Protein 3TV0 (pdb70)

Secondary structure (DSSP, 8-state):
-EEE-TT-EE-TTSEEESSEEE-TT-EE-TT-EEEESSS-EEE-TT-EE-TT-EEEE---S----EEE-SS-EE-TT-EE--SEE-SS-EE-TT-EE-TTEEE-SS-EE-TT-EE---EEEPTTEEEESTT--EEEE------/-EE-TT-EE-TT-EEEEEEEE-TT-EE-TT-EEEEEEEEEEE-TT-EE-TT-EEEE---S---PPEEE-SS-EE-TT-EE--SEE-SS-EE-TT-EE-TTEEE-SS-EE-TT-EE--SEEEPTTEEEESSSS-EEEESS--

Radius of gyration: 20.67 Å; Cα contacts (8 Å, |Δi|>4): 931; chains: 2; bounding box: 40×57×40 Å

Organism: Homo sapiens (NCBI:txid9606)

GO terms:
  GO:0005813 centrosome (C, IDA)
  GO:0005829 cytosol (C, TAS)

Nearest PDB structures (foldseek):
  3tv0-assembly1_A  TM=1.007E+00  e=3.168E-26  Homo sapiens
  3tv0-assembly1_B-2  TM=9.835E-01  e=1.112E-20  Homo sapiens
  7z8m-assembly1_U  TM=9.568E-01  e=4.632E-17  Sus scrofa
  6znm-assembly1_U  TM=9.401E-01  e=2.701E-16  Sus scrofa
  6ive-assembly1_B  TM=6.731E-01  e=2.689E-05  Thermus thermophilus HB8

CATH classification: 2.160.10.10

InterPro domains:
  IPR011004 Trimeric LpxA-like superfamily [SSF51161] (7-181)
  IPR027777 Dynactin subunit 6 [PTHR13072] (2-189)

B-factor: mean 39.24, std 10.29, range [20.95, 86.43]

Solvent-accessible surface area: 13272 Å² total; per-residue (Å²): 113,58,93,64,24,130,62,20,81,46,37,136,110,16,58,31,110,35,59,0,52,1,9,61,175,0,45,0,51,36,118,0,79,0,7,14,44,24,10,42,2,48,2,17,77,23,2,50,0,33,50,97,0,12,0,1,1,10,49,32,42,65,117,181,62,0,76,4,15,50,81,2,42,0,47,58,13,1,8,0,7,0,30,119,4,20,50,40,1,42,2,53,45,116,0,1,0,0,56,58,0,56,2,34,18,9,0,55,0,4,48,64,0,64,1,68,46,164,49,89,0,76,96,23,5,25,0,85,32,67,112,13,150,156,110,79,92,33,150,159,92,68,164,86,108,79,26,127,56,20,78,46,35,154,114,22,69,30,160,41,68,0,44,0,8,41,169,0,40,0,62,45,88,0,98,0,10,16,21,18,10,33,0,58,2,20,76,23,1,53,0,33,69,88,0,12,0,2,1,7,46,43,39,76,114,142,124,51,0,69,5,17,52,82,1,34,0,48,66,14,1,8,1,14,2,12,96,6,22,65,92,0,36,1,55,41,117,0,3,0,0,45,72,0,45,0,31,32,15,0,63,0,12,58,89,6,78,6,77,60,169,52,88,0,67,63,24,5,30,0,94,28,98,105,20,140,139,96,74,75,98,116,205,114

Foldseek 3Di:
DEAEDPQEAADPQEAAEDAEYHEHLEYEEHQEYHEEDAEYEYAYHNEYAYHLEYEYCDDDPDDYYAYHEHDEYGEHNEYENDSEAYHQEYEYANEYHAPQEHHYYLEYEEHLDDHHDHDYDDYQWYFDDNPSPDIDGNPDDHD/DAEDPQEAEDPQDAEDDAEYHEHLEYEEHQEYAEEDQHYEYEYHNEYGDHQEYEYQDDDPDDNQYAYYEYHEYREAQEYENDSEEYEAEYEDHNEYYAPQEHEYHQEYEDHNAYHHDHDYDAYQKYQDDPNSPDIDHPDHD

Sequence (284 aa):
SVKIAPGAVVCVESEIRGDVTIGPRTVIHPKARIIAEAGPIVIGEGNLIEEQALIINAYPDNIKPMIIIGTNNVFEVGCYSQAMKMGDNNVIESKAYVGRNVILTSGCIIGACCNLNTFEVIPENTVIYGADDCLRRVQTERPQPVKIAPGAVVCVESEIRGDVTIGPRTVIHPKARIIAEAGPIIVIGEGNLIEEQALIINAYPDNIPKPMIIGTNNVFEVGCYSQAMKMGDNNVIESKAYVGRNVILTSGCIIGACCNLNTFEVIPENTVIYGADCLRRVQTERP

Structure (mmCIF, N/CA/C/O backbone):
data_3TV0
#
_entry.id   3TV0
#
_cell.length_a   84.960
_cell.length_b   57.140
_cell.length_c   80.190
_cell.angle_alpha   90.00
_cell.angle_beta   108.50
_cell.angle_gamma   90.00
#
_symmetry.space_group_name_H-M   'C 1 2 1'
#
loop_
_entity.id
_entity.type
_entity.pdbx_description
1 polymer 'Dynactin subunit 6'
2 water water
#
loop_
_atom_site.group_PDB
_atom_site.id
_atom_site.type_symbol
_atom_site.label_atom_id
_atom_site.label_alt_id
_atom_site.label_comp_id
_atom_site.label_asym_id
_atom_site.label_entity_id
_atom_site.label_seq_id
_atom_site.pdbx_PDB_ins_code
_atom_site.Cartn_x
_atom_site.Cartn_y
_atom_site.Cartn_z
_atom_site.occupancy
_atom_site.B_iso_or_equiv
_atom_site.auth_seq_id
_atom_site.auth_comp_id
_atom_site.auth_asym_id
_atom_site.auth_atom_id
_atom_site.pdbx_PDB_model_num
ATOM 1 N N . SER A 1 12 ? 8.280 56.764 35.230 1.00 48.23 8 SER A N 1
ATOM 2 C CA . SER A 1 12 ? 7.045 57.066 35.952 1.00 53.72 8 SER A CA 1
ATOM 3 C C . SER A 1 12 ? 5.980 57.755 35.095 1.00 48.95 8 SER A C 1
ATOM 4 O O . SER A 1 12 ? 6.282 58.458 34.119 1.00 44.16 8 SER A O 1
ATOM 7 N N . VAL A 1 13 ? 4.727 57.552 35.485 1.00 39.75 9 VAL A N 1
ATOM 8 C CA . VAL A 1 13 ? 3.589 58.086 34.744 1.00 48.39 9 VAL A CA 1
ATOM 9 C C . VAL A 1 13 ? 3.119 59.435 35.278 1.00 39.45 9 VAL A C 1
ATOM 10 O O . VAL A 1 13 ? 2.755 59.566 36.445 1.00 41.39 9 VAL A O 1
ATOM 14 N N . LYS A 1 14 ? 3.102 60.434 34.408 1.00 33.98 10 LYS A N 1
ATOM 15 C CA . LYS A 1 14 ? 2.686 61.770 34.811 1.00 41.11 10 LYS A CA 1
ATOM 16 C C . LYS A 1 14 ? 1.394 62.212 34.111 1.00 40.86 10 LYS A C 1
ATOM 17 O O . LYS A 1 14 ? 1.365 62.415 32.896 1.00 38.76 10 LYS A O 1
ATOM 23 N N . ILE A 1 15 ? 0.330 62.370 34.893 1.00 40.32 11 ILE A N 1
ATOM 24 C CA . ILE A 1 15 ? -0.947 62.816 34.360 1.00 40.04 11 ILE A CA 1
ATOM 25 C C . ILE A 1 15 ? -1.294 64.217 34.821 1.00 41.19 11 ILE A C 1
ATOM 26 O O . ILE A 1 15 ? -1.204 64.523 36.007 1.00 46.98 11 ILE A O 1
ATOM 31 N N . ALA A 1 16 ? -1.722 65.057 33.883 1.00 32.97 12 ALA A N 1
ATOM 32 C CA . ALA A 1 16 ? -2.127 66.420 34.193 1.00 37.67 12 ALA A CA 1
ATOM 33 C C . ALA A 1 16 ? -3.375 66.454 35.100 1.00 36.24 12 ALA A C 1
ATOM 34 O O . ALA A 1 16 ? -4.245 65.607 34.994 1.00 39.27 12 ALA A O 1
ATOM 36 N N . PRO A 1 17 ? -3.458 67.429 36.006 1.00 42.62 13 PRO A N 1
ATOM 37 C CA . PRO A 1 17 ? -4.728 67.560 36.729 1.00 37.00 13 PRO A CA 1
ATOM 38 C C . PRO A 1 17 ? -5.881 67.709 35.743 1.00 41.18 13 PRO A C 1
ATOM 39 O O . PRO A 1 17 ? -5.774 68.439 34.748 1.00 38.14 13 PRO A O 1
ATOM 43 N N . GLY A 1 18 ? -6.971 67.001 36.000 1.00 32.95 14 GLY A N 1
ATOM 44 C CA . GLY A 1 18 ? -8.127 67.096 35.137 1.00 38.89 14 GLY A CA 1
ATOM 45 C C . GLY A 1 18 ? -8.118 66.133 33.963 1.00 42.24 14 GLY A C 1
ATOM 46 O O . GLY A 1 18 ? -9.065 66.106 33.180 1.00 36.03 14 GLY A O 1
ATOM 47 N N . ALA A 1 19 ? -7.059 65.346 33.814 1.00 32.71 15 ALA A N 1
ATOM 48 C CA . ALA A 1 19 ? -7.109 64.273 32.833 1.00 29.43 15 ALA A CA 1
ATOM 49 C C . ALA A 1 19 ? -7.818 63.116 33.505 1.00 37.92 15 ALA A C 1
ATOM 50 O O . ALA A 1 19 ? -7.781 62.982 34.733 1.00 39.81 15 ALA A O 1
ATOM 52 N N . VAL A 1 20 ? -8.479 62.292 32.703 1.00 30.46 16 VAL A N 1
ATOM 53 C CA . VAL A 1 20 ? -9.266 61.193 33.218 1.00 34.12 16 VAL A CA 1
ATOM 54 C C . VAL A 1 20 ? -8.677 59.879 32.750 1.00 37.19 16 VAL A C 1
ATOM 55 O O . VAL A 1 20 ? -8.856 59.480 31.603 1.00 35.13 16 VAL A O 1
ATOM 59 N N . VAL A 1 21 ? -7.964 59.212 33.649 1.00 34.10 17 VAL A N 1
ATOM 60 C CA . VAL A 1 21 ? -7.334 57.948 33.325 1.00 37.47 17 VAL A CA 1
ATOM 61 C C . VAL A 1 21 ? -7.927 56.870 34.211 1.00 42.31 17 VAL A C 1
ATOM 62 O O . VAL A 1 21 ? -7.717 56.868 35.423 1.00 46.50 17 VAL A O 1
ATOM 66 N N . CYS A 1 22 ? -8.695 55.968 33.609 1.00 39.34 18 CYS A N 1
ATOM 67 C CA . CYS A 1 22 ? -9.330 54.892 34.360 1.00 41.63 18 CYS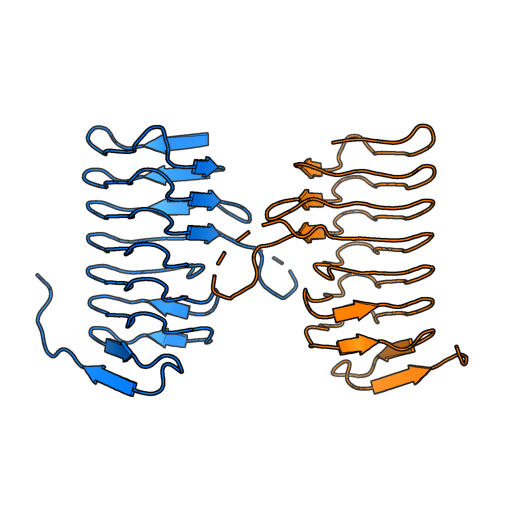 A CA 1
ATOM 68 C C . CYS A 1 22 ? -8.296 53.935 34.959 1.00 48.40 18 CYS A C 1
ATOM 69 O O . CYS A 1 22 ? -7.284 53.612 34.322 1.00 40.47 18 CYS A O 1
ATOM 72 N N . VAL A 1 23 ? -8.563 53.479 36.183 1.00 42.12 19 VAL A N 1
ATOM 73 C CA . VAL A 1 23 ? -7.678 52.545 36.874 1.00 44.44 19 VAL A CA 1
ATOM 74 C C . VAL A 1 23 ? -7.396 51.275 36.087 1.00 39.06 19 VAL A C 1
ATOM 75 O O . VAL A 1 23 ? -6.362 50.646 36.286 1.00 44.45 19 VAL A O 1
ATOM 79 N N . GLU A 1 24 ? -8.321 50.876 35.222 1.00 39.47 20 GLU A N 1
ATOM 80 C CA . GLU A 1 24 ? -8.177 49.604 34.517 1.00 41.44 20 GLU A CA 1
ATOM 81 C C . GLU A 1 24 ? -7.439 49.762 33.185 1.00 44.31 20 GLU A C 1
ATOM 82 O O . GLU A 1 24 ? -7.407 48.842 32.369 1.00 40.36 20 GLU A O 1
ATOM 88 N N . SER A 1 25 ? -6.849 50.932 32.962 1.00 40.96 21 SER A N 1
ATOM 89 C CA . SER A 1 25 ? -5.953 51.088 31.823 1.00 47.66 21 SER A CA 1
ATOM 90 C C . SER A 1 25 ? -4.517 50.748 32.223 1.00 49.09 21 SER A C 1
ATOM 91 O O . SER A 1 25 ? -4.103 50.949 33.371 1.00 47.46 21 SER A O 1
ATOM 94 N N . GLU A 1 26 ? -3.768 50.214 31.270 1.00 41.28 22 GLU A N 1
ATOM 95 C CA . GLU A 1 26 ? -2.398 49.825 31.516 1.00 43.63 22 GLU A CA 1
ATOM 96 C C . GLU A 1 26 ? -1.486 50.910 30.978 1.00 47.70 22 GLU A C 1
ATOM 97 O O . GLU A 1 26 ? -1.508 51.230 29.786 1.00 41.98 22 GLU A O 1
ATOM 103 N N . ILE A 1 27 ? -0.700 51.497 31.871 1.00 44.94 23 ILE A N 1
ATOM 104 C CA . ILE A 1 27 ? 0.196 52.570 31.496 1.00 37.75 23 ILE A CA 1
ATOM 105 C C . ILE A 1 27 ? 1.564 52.323 32.119 1.00 44.54 23 ILE A C 1
ATOM 106 O O . ILE A 1 27 ? 1.715 52.347 33.341 1.00 36.00 23 ILE A O 1
ATOM 111 N N . ARG A 1 28 ? 2.556 52.083 31.264 1.00 38.84 24 ARG A N 1
ATOM 112 C CA . ARG A 1 28 ? 3.880 51.654 31.703 1.00 41.38 24 ARG A CA 1
ATOM 113 C C . ARG A 1 28 ? 4.978 52.472 31.053 1.00 44.93 24 ARG A C 1
ATOM 114 O O . ARG A 1 28 ? 4.989 52.643 29.830 1.00 38.37 24 ARG A O 1
ATOM 122 N N . GLY A 1 29 ? 5.902 52.963 31.880 1.00 38.72 25 GLY A N 1
ATOM 123 C CA . GLY A 1 29 ? 7.089 53.657 31.408 1.00 33.22 25 GLY A CA 1
ATOM 124 C C . GLY A 1 29 ? 7.004 55.151 31.648 1.00 34.66 25 GLY A C 1
ATOM 125 O O . GLY A 1 29 ? 6.207 55.619 32.466 1.00 40.52 25 GLY A O 1
ATOM 126 N N . ASP A 1 30 ? 7.824 55.906 30.928 1.00 33.58 26 ASP A N 1
ATOM 127 C CA . ASP A 1 30 ? 7.831 57.358 31.053 1.00 35.16 26 ASP A CA 1
ATOM 128 C C . ASP A 1 30 ? 6.752 57.953 30.145 1.00 38.38 26 ASP A C 1
ATOM 129 O O . ASP A 1 30 ? 6.981 58.198 28.954 1.00 34.88 26 ASP A O 1
ATOM 134 N N . VAL A 1 31 ? 5.570 58.172 30.716 1.00 33.49 27 VAL A N 1
ATOM 135 C CA . VAL A 1 31 ? 4.434 58.668 29.953 1.00 32.05 27 VAL A CA 1
ATOM 136 C C . VAL A 1 31 ? 3.888 59.954 30.542 1.00 36.64 27 VAL A C 1
ATOM 137 O O . VAL A 1 31 ? 3.625 60.032 31.747 1.00 37.19 27 VAL A O 1
ATOM 141 N N . THR A 1 32 ? 3.729 60.968 29.693 1.00 30.58 28 THR A N 1
ATOM 142 C CA . THR A 1 32 ? 3.121 62.223 30.121 1.00 31.04 28 THR A CA 1
ATOM 143 C C . THR A 1 32 ? 1.774 62.426 29.441 1.00 37.06 28 THR A C 1
ATOM 144 O O . THR A 1 32 ? 1.686 62.358 28.220 1.00 30.27 28 THR A O 1
ATOM 148 N N . ILE A 1 33 ? 0.738 62.694 30.243 1.00 34.86 29 ILE A N 1
ATOM 149 C CA . ILE A 1 33 ? -0.632 62.841 29.753 1.00 29.67 29 ILE A CA 1
ATOM 150 C C . ILE A 1 33 ? -1.135 64.266 29.958 1.00 34.70 29 ILE A C 1
ATOM 151 O O . ILE A 1 33 ? -1.276 64.722 31.097 1.00 31.28 29 ILE A O 1
ATOM 156 N N . GLY A 1 34 ? -1.428 64.958 28.861 1.00 30.64 30 GLY A N 1
ATOM 157 C CA . GLY A 1 34 ? -1.884 66.344 28.911 1.00 28.46 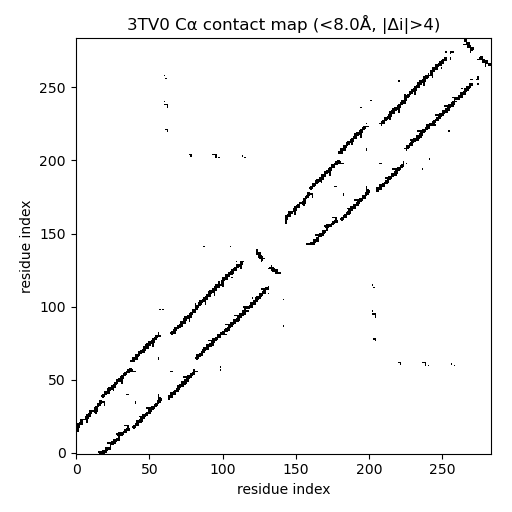30 GLY A CA 1
ATOM 158 C C . GLY A 1 34 ? -3.269 66.501 29.521 1.00 29.20 30 GLY A C 1
ATOM 159 O O . GLY A 1 34 ? -3.993 65.525 29.674 1.00 32.32 30 GLY A O 1
ATOM 160 N N . PRO A 1 35 ? -3.652 67.731 29.878 1.00 30.35 31 PRO A N 1
ATOM 161 C CA . PRO A 1 35 ? -4.991 67.882 30.456 1.00 32.17 31 PRO A CA 1
ATOM 162 C C . PRO A 1 35 ? -6.108 67.623 29.436 1.00 38.03 31 PRO A C 1
ATOM 163 O O . PRO A 1 35 ? -5.897 67.634 28.206 1.00 33.97 31 PRO A O 1
ATOM 167 N N . ARG A 1 36 ? -7.302 67.385 29.966 1.00 34.18 32 ARG A N 1
ATOM 168 C CA . ARG A 1 36 ? -8.482 67.161 29.144 1.00 36.88 32 ARG A CA 1
ATOM 169 C C . ARG A 1 36 ? -8.410 65.839 28.397 1.00 33.83 32 ARG A C 1
ATOM 170 O O . ARG A 1 36 ? -9.301 65.516 27.621 1.00 39.38 32 ARG A O 1
ATOM 178 N N . THR A 1 37 ? -7.349 65.076 28.611 1.00 28.89 33 THR A N 1
ATOM 179 C CA . THR A 1 37 ? -7.232 63.785 27.943 1.00 29.03 33 THR A CA 1
ATOM 180 C C . THR A 1 37 ? -7.994 62.725 28.728 1.00 30.65 33 THR A C 1
ATOM 181 O O . THR A 1 37 ? -8.055 62.781 29.962 1.00 31.85 33 THR A O 1
ATOM 185 N N . VAL A 1 38 ? -8.619 61.794 28.009 1.00 27.89 34 VAL A N 1
ATOM 186 C CA . VAL A 1 38 ? -9.378 60.713 28.634 1.00 29.63 34 VAL A CA 1
ATOM 187 C C . VAL A 1 38 ? -8.885 59.357 28.158 1.00 34.08 34 VAL A C 1
ATOM 188 O O . VAL A 1 38 ? -8.712 59.150 26.955 1.00 28.62 34 VAL A O 1
ATOM 192 N N . ILE A 1 39 ? -8.674 58.437 29.102 1.00 30.28 35 ILE A N 1
ATOM 193 C CA . ILE A 1 39 ? -8.194 57.096 28.793 1.00 28.96 35 ILE A CA 1
ATOM 194 C C . ILE A 1 39 ? -9.101 56.027 29.388 1.00 33.72 35 ILE A C 1
ATOM 195 O O . ILE A 1 39 ? -9.187 55.893 30.597 1.00 29.96 35 ILE A O 1
ATOM 200 N N . HIS A 1 40 ? -9.762 55.264 28.525 1.00 29.31 36 HIS A N 1
ATOM 201 C CA . HIS A 1 40 ? -10.744 54.268 28.934 1.00 29.68 36 HIS A CA 1
ATOM 202 C C . HIS A 1 40 ? -10.070 53.043 29.517 1.00 35.81 36 HIS A C 1
ATOM 203 O O . HIS A 1 40 ? -8.887 52.810 29.272 1.00 32.62 36 HIS A O 1
ATOM 210 N N . PRO A 1 41 ? -10.830 52.224 30.261 1.00 39.79 37 PRO A N 1
ATOM 211 C CA . PRO A 1 41 ? -10.264 50.973 30.772 1.00 37.17 37 PRO A CA 1
ATOM 212 C C . PRO A 1 41 ? -9.732 50.109 29.637 1.00 35.33 37 PRO A C 1
ATOM 213 O O . PRO A 1 41 ? -10.272 50.158 28.532 1.00 36.59 37 PRO A O 1
ATOM 217 N N . LYS A 1 42 ? -8.693 49.330 29.912 1.00 35.98 38 LYS A N 1
ATOM 218 C CA . LYS A 1 42 ? -8.177 48.339 28.967 1.00 34.21 38 LYS A CA 1
ATOM 219 C C . LYS A 1 42 ? -7.379 48.935 27.793 1.00 36.86 38 LYS A C 1
ATOM 220 O O . LYS A 1 42 ? -6.942 48.202 26.905 1.00 38.77 38 LYS A O 1
ATOM 226 N N . ALA A 1 43 ? -7.206 50.256 27.795 1.00 33.05 39 ALA A N 1
ATOM 227 C CA . ALA A 1 43 ? -6.248 50.906 26.916 1.00 35.39 39 ALA A CA 1
ATOM 228 C C . ALA A 1 43 ? -4.864 50.591 27.443 1.00 39.57 39 ALA A C 1
ATOM 229 O O . ALA A 1 43 ? -4.641 50.571 28.658 1.00 37.72 39 ALA A O 1
ATOM 231 N N . ARG A 1 44 ? -3.936 50.344 26.528 1.00 29.64 40 ARG A N 1
ATOM 232 C CA . ARG A 1 44 ? -2.557 50.082 26.889 1.00 30.76 40 ARG A CA 1
ATOM 233 C C . ARG A 1 44 ? -1.643 51.176 26.342 1.00 38.74 40 ARG A C 1
ATOM 234 O O . ARG A 1 44 ? -1.632 51.452 25.142 1.00 33.41 40 ARG A O 1
ATOM 242 N N . ILE A 1 45 ? -0.874 51.803 27.224 1.00 30.05 41 ILE A N 1
ATOM 243 C CA . ILE A 1 45 ? 0.068 52.821 26.798 1.00 30.57 41 ILE A CA 1
ATOM 244 C C . ILE A 1 45 ? 1.465 52.515 27.343 1.00 42.11 41 ILE A C 1
ATOM 245 O O . ILE A 1 45 ? 1.702 52.601 28.554 1.00 28.73 41 ILE A O 1
ATOM 250 N N . ILE A 1 46 ? 2.380 52.157 26.438 1.00 36.85 42 ILE A N 1
ATOM 251 C CA . ILE A 1 46 ? 3.658 51.560 26.835 1.00 35.92 42 ILE A CA 1
ATOM 252 C C . ILE A 1 46 ? 4.864 52.278 26.232 1.00 38.75 42 ILE A C 1
ATOM 253 O O . ILE A 1 46 ? 5.103 52.223 25.012 1.00 35.72 42 ILE A O 1
ATOM 258 N N . ALA A 1 47 ? 5.612 52.955 27.095 1.00 32.53 43 ALA A N 1
ATOM 259 C CA . ALA A 1 47 ? 6.793 53.702 26.684 1.00 37.14 43 ALA A CA 1
ATOM 260 C C . ALA A 1 47 ? 8.004 52.784 26.798 1.00 40.94 43 ALA A C 1
ATOM 261 O O . ALA A 1 47 ? 8.754 52.831 27.771 1.00 40.40 43 ALA A O 1
ATOM 263 N N . GLU A 1 48 ? 8.161 51.935 25.789 1.00 41.06 44 GLU A N 1
ATOM 264 C CA . GLU A 1 48 ? 9.158 50.879 25.773 1.00 39.67 44 GLU A CA 1
ATOM 265 C C . GLU A 1 48 ? 10.542 51.411 25.438 1.00 41.39 44 GLU A C 1
ATOM 266 O O . GLU A 1 48 ? 11.470 51.322 26.240 1.00 41.99 44 GLU A O 1
ATOM 272 N N . ALA A 1 49 ? 10.670 51.971 24.245 1.00 34.95 45 ALA A N 1
ATOM 273 C CA . ALA A 1 49 ? 11.968 52.375 23.725 1.00 38.37 45 ALA A CA 1
ATOM 274 C C . ALA A 1 49 ? 12.286 53.836 24.034 1.00 43.27 45 ALA A C 1
ATOM 275 O O . ALA A 1 49 ? 13.407 54.292 23.819 1.00 46.62 45 ALA A O 1
ATOM 277 N N . GLY A 1 50 ? 11.300 54.579 24.522 1.00 34.48 46 GLY A N 1
ATOM 278 C CA . GLY A 1 50 ? 11.485 56.003 24.746 1.00 34.80 46 GLY A CA 1
ATOM 279 C C . GLY A 1 50 ? 10.263 56.606 25.406 1.00 32.81 46 GLY A C 1
ATOM 280 O O . GLY A 1 50 ? 9.270 55.920 25.597 1.00 31.23 46 GLY A O 1
ATOM 281 N N . PRO A 1 51 ? 10.326 57.889 25.776 1.00 34.73 47 PRO A N 1
ATOM 282 C CA . PRO A 1 51 ? 9.153 58.421 26.480 1.00 33.61 47 PRO A CA 1
ATOM 283 C C . PRO A 1 51 ? 7.938 58.501 25.552 1.00 37.81 47 PRO A C 1
ATOM 284 O O . PRO A 1 51 ? 8.069 58.447 24.317 1.00 34.06 47 PRO A O 1
ATOM 288 N N . ILE A 1 52 ? 6.755 58.616 26.143 1.00 31.14 48 ILE A N 1
ATOM 289 C CA . ILE A 1 52 ? 5.589 59.007 25.373 1.00 31.87 48 ILE A CA 1
ATOM 290 C C . ILE A 1 52 ? 5.015 60.289 25.938 1.00 31.09 48 ILE A C 1
ATOM 291 O O . ILE A 1 52 ? 4.870 60.433 27.162 1.00 32.41 48 ILE A O 1
ATOM 296 N N . VAL A 1 53 ? 4.688 61.219 25.046 1.00 31.94 49 VAL A N 1
ATOM 297 C CA . VAL A 1 53 ? 4.037 62.461 25.440 1.00 31.31 49 VAL A CA 1
ATOM 298 C C . VAL A 1 53 ? 2.718 62.587 24.700 1.00 35.19 49 VAL A C 1
ATOM 299 O O . VAL A 1 53 ? 2.662 62.502 23.469 1.00 29.90 49 VAL A O 1
ATOM 303 N N . ILE A 1 54 ? 1.652 62.765 25.468 1.00 29.07 50 ILE A N 1
ATOM 304 C CA . ILE A 1 54 ? 0.321 62.926 24.928 1.00 27.22 50 ILE A CA 1
ATOM 305 C C . ILE A 1 54 ? -0.185 64.286 25.350 1.00 32.97 50 ILE A C 1
ATOM 306 O O . ILE A 1 54 ? -0.105 64.652 26.532 1.00 29.71 50 ILE A O 1
ATOM 311 N N . GLY A 1 55 ? -0.712 65.031 24.387 1.00 30.01 51 GLY A N 1
ATOM 312 C CA . GLY A 1 55 ? -1.098 66.410 24.619 1.00 29.82 51 GLY A CA 1
ATOM 313 C C . GLY A 1 55 ? -2.496 66.590 25.171 1.00 29.25 51 GLY A C 1
ATOM 314 O O . GLY A 1 55 ? -3.094 65.669 25.699 1.00 31.04 51 GLY A O 1
ATOM 315 N N . GLU A 1 56 ? -3.018 67.798 25.013 1.00 30.54 52 GLU A N 1
ATOM 316 C CA . GLU A 1 56 ? -4.305 68.185 25.546 1.00 28.89 52 GLU A CA 1
ATOM 317 C C . GLU A 1 56 ? -5.454 67.574 24.739 1.00 33.54 52 GLU A C 1
ATOM 318 O O . GLU A 1 56 ? -5.410 67.506 23.507 1.00 28.03 52 GLU A O 1
ATOM 324 N N . GLY A 1 57 ? -6.469 67.099 25.456 1.00 32.21 53 GLY A N 1
ATOM 325 C CA . GLY A 1 57 ? -7.746 66.756 24.860 1.00 28.73 53 GLY A CA 1
ATOM 326 C C . GLY A 1 57 ? -7.815 65.579 23.905 1.00 29.92 53 GLY A C 1
ATOM 327 O O . GLY A 1 57 ? -8.600 65.624 22.957 1.00 24.46 53 GLY A O 1
ATOM 328 N N . ASN A 1 58 ? -7.037 64.525 24.155 1.00 23.32 54 ASN A N 1
ATOM 329 C CA . ASN A 1 58 ? -7.124 63.306 23.348 1.00 26.16 54 ASN A CA 1
ATOM 330 C C . ASN A 1 58 ? -8.028 62.283 24.010 1.00 26.61 54 ASN A C 1
ATOM 331 O O . ASN A 1 58 ? -8.216 62.324 25.223 1.00 32.86 54 ASN A O 1
ATOM 336 N N . LEU A 1 59 ? -8.564 61.360 23.212 1.00 23.76 55 LEU A N 1
ATOM 337 C CA . LEU A 1 59 ? -9.326 60.234 23.727 1.00 27.24 55 LEU A CA 1
ATOM 338 C C . LEU A 1 59 ? -8.714 58.907 23.287 1.00 30.84 55 LEU A C 1
ATOM 339 O O . LEU A 1 59 ? -8.567 58.640 22.088 1.00 27.05 55 LEU A O 1
ATOM 344 N N . ILE A 1 60 ? -8.370 58.069 24.261 1.00 26.79 56 ILE A N 1
ATOM 345 C CA . ILE A 1 60 ? -7.870 56.721 23.988 1.00 25.06 56 ILE A CA 1
ATOM 346 C C . ILE A 1 60 ? -8.874 55.717 24.538 1.00 33.50 56 ILE A C 1
ATOM 347 O O . ILE A 1 60 ? -9.100 55.644 25.752 1.00 27.94 56 ILE A O 1
ATOM 352 N N . GLU A 1 61 ? -9.491 54.961 23.635 1.00 29.31 57 GLU A N 1
ATOM 353 C CA . GLU A 1 61 ? -10.595 54.090 23.992 1.00 27.14 57 GLU A CA 1
ATOM 354 C C . GLU A 1 61 ? -10.154 52.689 24.316 1.00 28.57 57 GLU A C 1
ATOM 355 O O . GLU A 1 61 ? -9.002 52.330 24.113 1.00 28.49 57 GLU A O 1
ATOM 361 N N . GLU A 1 62 ? -11.095 51.894 24.801 1.00 35.05 58 GLU A N 1
ATOM 362 C CA . GLU A 1 62 ? -10.841 50.526 25.224 1.00 29.44 58 GLU A CA 1
ATOM 363 C C . GLU A 1 62 ? -10.024 49.730 24.213 1.00 32.55 58 GLU A C 1
ATOM 364 O O . GLU A 1 62 ? -10.320 49.751 23.016 1.00 30.21 58 GLU A O 1
ATOM 370 N N . GLN A 1 63 ? -9.019 49.007 24.716 1.00 33.50 59 GLN A N 1
ATOM 371 C CA . GLN A 1 63 ? -8.213 48.088 23.915 1.00 30.32 59 GLN A CA 1
ATOM 372 C C . GLN A 1 63 ? -7.349 48.764 22.851 1.00 28.90 59 GLN A C 1
ATOM 373 O O . GLN A 1 63 ? -6.745 48.099 22.026 1.00 32.60 59 GLN A O 1
ATOM 379 N N . ALA A 1 64 ? -7.303 50.088 22.866 1.00 29.51 60 ALA A N 1
ATOM 380 C CA . ALA A 1 64 ? -6.356 50.812 22.039 1.00 30.07 60 ALA A CA 1
ATOM 381 C C . ALA A 1 64 ? -4.967 50.491 22.564 1.00 33.77 60 ALA A C 1
ATOM 382 O O . ALA A 1 64 ? -4.765 50.362 23.774 1.00 31.50 60 ALA A O 1
ATOM 384 N N . LEU A 1 65 ? -4.003 50.394 21.658 1.00 28.15 61 LEU A N 1
ATOM 385 C CA . LEU A 1 65 ? -2.624 50.124 22.042 1.00 29.66 61 LEU A CA 1
ATOM 386 C C . LEU A 1 65 ? -1.706 51.198 21.453 1.00 36.01 61 LEU A C 1
ATOM 387 O O . LEU A 1 65 ? -1.611 51.357 20.228 1.00 28.79 61 LEU A O 1
ATOM 392 N N . ILE A 1 66 ? -1.063 51.962 22.332 1.00 28.55 62 ILE A N 1
ATOM 393 C CA . ILE A 1 66 ? -0.080 52.944 21.911 1.00 28.18 62 ILE A CA 1
ATOM 394 C C . ILE A 1 66 ? 1.296 52.571 22.468 1.00 41.35 62 ILE A C 1
ATOM 395 O O . ILE A 1 66 ? 1.485 52.481 23.688 1.00 30.09 62 ILE A O 1
ATOM 400 N N . ILE A 1 67 ? 2.265 52.353 21.583 1.00 35.67 63 ILE A N 1
ATOM 401 C CA . ILE A 1 67 ? 3.583 51.956 22.066 1.00 36.36 63 ILE A CA 1
ATOM 402 C C . ILE A 1 67 ? 4.772 52.588 21.344 1.00 36.31 63 ILE A C 1
ATOM 403 O O . ILE A 1 67 ? 4.853 52.582 20.105 1.00 27.89 63 ILE A O 1
ATOM 408 N N . ASN A 1 68 ? 5.663 53.178 22.145 1.00 34.77 64 ASN A N 1
ATOM 409 C CA . ASN A 1 68 ? 6.951 53.677 21.665 1.00 34.24 64 ASN A CA 1
ATOM 410 C C . ASN A 1 68 ? 7.873 52.472 21.610 1.00 32.60 64 ASN A C 1
ATOM 411 O O . ASN A 1 68 ? 8.453 52.096 22.618 1.00 37.15 64 ASN A O 1
ATOM 416 N N . ALA A 1 69 ? 7.969 51.843 20.444 1.00 30.87 65 ALA A N 1
ATOM 417 C CA . ALA A 1 69 ? 8.697 50.586 20.326 1.00 39.25 65 ALA A CA 1
ATOM 418 C C . ALA A 1 69 ? 10.043 50.778 19.661 1.00 40.64 65 ALA A C 1
ATOM 419 O O . ALA A 1 69 ? 10.284 51.795 19.009 1.00 37.43 65 ALA A O 1
ATOM 421 N N . TYR A 1 70 ? 10.921 49.798 19.863 1.00 38.79 66 TYR A N 1
ATOM 422 C CA . TYR A 1 70 ? 12.149 49.693 19.101 1.00 44.17 66 TYR A CA 1
ATOM 423 C C . TYR A 1 70 ? 11.776 49.324 17.678 1.00 40.22 66 TYR A C 1
ATOM 424 O O . TYR A 1 70 ? 10.904 48.487 17.463 1.00 40.00 66 TYR A O 1
ATOM 433 N N . PRO A 1 71 ? 12.441 49.945 16.698 1.00 41.71 67 PRO A N 1
ATOM 434 C CA . PRO A 1 71 ? 12.194 49.668 15.278 1.00 43.22 67 PRO A CA 1
ATOM 435 C C . PRO A 1 71 ? 12.679 48.290 14.850 1.00 49.91 67 PRO A C 1
ATOM 436 O O . PRO A 1 71 ? 13.139 47.504 15.676 1.00 49.43 67 PRO A O 1
ATOM 440 N N . ASP A 1 72 ? 12.567 48.001 13.558 1.00 54.43 68 ASP A N 1
ATOM 441 C CA . ASP A 1 72 ? 13.097 46.756 13.005 1.00 56.82 68 ASP A CA 1
ATOM 442 C C . ASP A 1 72 ? 14.472 47.005 12.383 1.00 55.93 68 ASP A C 1
ATOM 443 O O . ASP A 1 72 ? 14.674 46.748 11.193 1.00 57.67 68 ASP A O 1
ATOM 448 N N . ASN A 1 73 ? 15.398 47.511 13.202 1.00 51.81 69 ASN A N 1
ATOM 449 C CA . ASN A 1 73 ? 16.728 47.963 12.768 1.00 54.94 69 ASN A CA 1
ATOM 450 C C . ASN A 1 73 ? 17.479 48.655 13.914 1.00 62.84 69 ASN A C 1
ATOM 451 O O . ASN A 1 73 ? 16.866 49.103 14.888 1.00 58.78 69 ASN A O 1
ATOM 456 N N . ILE A 1 74 ? 18.801 48.754 13.801 1.00 58.57 70 ILE A N 1
ATOM 457 C CA . ILE A 1 74 ? 19.620 49.142 14.957 1.00 61.26 70 ILE A CA 1
ATOM 458 C C . ILE A 1 74 ? 20.015 50.618 14.995 1.00 61.65 70 ILE A C 1
ATOM 459 O O . ILE A 1 74 ? 19.363 51.464 14.390 1.00 62.59 70 ILE A O 1
ATOM 464 N N . LYS A 1 84 ? 13.704 59.350 19.764 1.00 43.63 80 LYS A N 1
ATOM 465 C CA . LYS A 1 84 ? 13.542 58.809 21.111 1.00 37.00 80 LYS A CA 1
ATOM 466 C C . LYS A 1 84 ? 12.098 58.922 21.615 1.00 34.40 80 LYS A C 1
ATOM 467 O O . LYS A 1 84 ? 11.434 57.906 21.77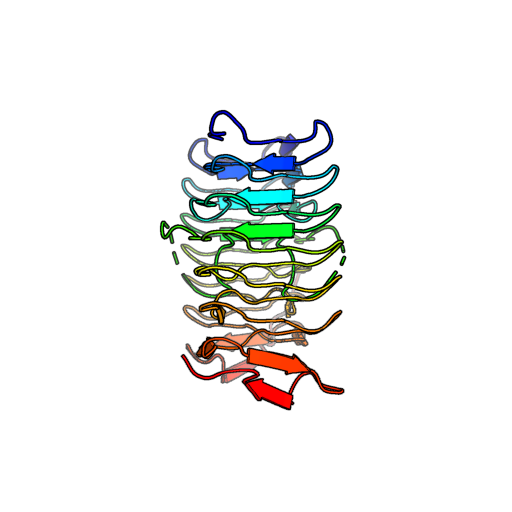1 1.00 37.79 80 LYS A O 1
ATOM 473 N N . PRO A 1 85 ? 11.602 60.147 21.864 1.00 31.69 81 PRO A N 1
ATOM 474 C CA . PRO A 1 85 ? 10.229 60.254 22.394 1.00 36.59 81 PRO A CA 1
ATOM 475 C C . PRO A 1 85 ? 9.150 60.097 21.320 1.00 39.09 81 PRO A C 1
ATOM 476 O O . PRO A 1 85 ? 9.374 60.412 20.140 1.00 34.32 81 PRO A O 1
ATOM 480 N N . MET A 1 86 ? 7.990 59.592 21.727 1.00 35.55 82 MET A N 1
ATOM 481 C CA . MET A 1 86 ? 6.816 59.614 20.861 1.00 30.21 82 MET A CA 1
ATOM 482 C C . MET A 1 86 ? 5.998 60.831 21.232 1.00 32.82 82 MET A C 1
ATOM 483 O O . MET A 1 86 ? 5.703 61.037 22.411 1.00 33.69 82 MET A O 1
ATOM 488 N N . ILE A 1 87 ? 5.661 61.651 20.237 1.00 32.06 83 ILE A N 1
ATOM 489 C CA . ILE A 1 87 ? 4.939 62.894 20.471 1.00 33.81 83 ILE A CA 1
ATOM 490 C C . ILE A 1 87 ? 3.550 62.872 19.838 1.00 36.18 83 ILE A C 1
ATOM 491 O O . ILE A 1 87 ? 3.413 62.738 18.621 1.00 28.78 83 ILE A O 1
ATOM 496 N N . ILE A 1 88 ? 2.527 63.033 20.672 1.00 31.31 84 ILE A N 1
ATOM 497 C CA A ILE A 1 88 ? 1.146 63.107 20.207 0.24 30.08 84 ILE A CA 1
ATOM 498 C CA B ILE A 1 88 ? 1.153 63.123 20.193 0.76 30.02 84 ILE A CA 1
ATOM 499 C C . ILE A 1 88 ? 0.563 64.476 20.537 1.00 30.77 84 ILE A C 1
ATOM 500 O O . ILE A 1 88 ? 0.669 64.935 21.673 1.00 34.41 84 ILE A O 1
ATOM 509 N N . GLY A 1 89 ? -0.049 65.117 19.549 1.00 27.89 85 GLY A N 1
ATOM 510 C CA . GLY A 1 89 ? -0.625 66.446 19.745 1.00 33.56 85 GLY A CA 1
ATOM 511 C C . GLY A 1 89 ? -1.938 66.514 20.515 1.00 33.81 85 GLY A C 1
ATOM 512 O O . GLY A 1 89 ? -2.129 65.803 21.502 1.00 32.40 85 GLY A O 1
ATOM 513 N N . THR A 1 90 ? -2.848 67.376 20.062 1.00 30.34 86 THR A N 1
ATOM 514 C CA . THR A 1 90 ? -4.105 67.616 20.774 1.00 30.68 86 THR A CA 1
ATOM 515 C C . THR A 1 90 ? -5.330 67.187 19.958 1.00 30.29 86 THR A C 1
ATOM 516 O O . THR A 1 90 ? -5.296 67.207 18.728 1.00 29.19 86 THR A O 1
ATOM 520 N N . ASN A 1 91 ? -6.401 66.784 20.647 1.00 28.38 87 ASN A N 1
ATOM 521 C CA . ASN A 1 91 ? -7.673 66.468 19.993 1.00 28.72 87 ASN A CA 1
ATOM 522 C C . ASN A 1 91 ? -7.612 65.315 18.980 1.00 32.01 87 ASN A C 1
ATOM 523 O O . ASN A 1 91 ? -8.197 65.402 17.887 1.00 29.80 87 ASN A O 1
ATOM 528 N N . ASN A 1 92 ? -6.903 64.249 19.343 1.00 23.80 88 ASN A N 1
ATOM 529 C CA . ASN A 1 92 ? -6.884 63.019 18.557 1.00 23.99 88 ASN A CA 1
ATOM 530 C C . ASN A 1 92 ? -7.742 61.963 19.218 1.00 28.21 88 ASN A C 1
ATOM 531 O O . ASN A 1 92 ? -7.785 61.856 20.452 1.00 28.67 88 ASN A O 1
ATOM 536 N N . VAL A 1 93 ? -8.427 61.176 18.399 1.00 22.78 89 VAL A N 1
ATOM 537 C CA . VAL A 1 93 ? -9.252 60.102 18.915 1.00 25.87 89 VAL A CA 1
ATOM 538 C C . VAL A 1 93 ? -8.666 58.774 18.475 1.00 27.90 89 VAL A C 1
ATOM 539 O O . VAL A 1 93 ? -8.482 58.523 17.275 1.00 27.32 89 VAL A O 1
ATOM 543 N N . PHE A 1 94 ? -8.359 57.937 19.457 1.00 20.95 90 PHE A N 1
ATOM 544 C CA . PHE A 1 94 ? -7.881 56.581 19.230 1.00 24.97 90 PHE A CA 1
ATOM 545 C C . PHE A 1 94 ? -9.026 55.611 19.512 1.00 30.35 90 PHE A C 1
ATOM 546 O O . PHE A 1 94 ? -9.345 55.324 20.664 1.00 24.06 90 PHE A O 1
ATOM 554 N N . GLU A 1 95 ? -9.657 55.114 18.458 1.00 25.46 91 GLU A N 1
ATOM 555 C CA . GLU A 1 95 ? -10.819 54.269 18.636 1.00 27.85 91 GLU A CA 1
ATOM 556 C C . GLU A 1 95 ? -10.464 52.881 19.118 1.00 29.36 91 GLU A C 1
ATOM 557 O O . GLU A 1 95 ? -9.301 52.477 19.096 1.00 30.14 91 GLU A O 1
ATOM 563 N N . VAL A 1 96 ? -11.492 52.166 19.557 1.00 25.48 92 VAL A N 1
ATOM 564 C CA . VAL A 1 96 ? -11.344 50.888 20.221 1.00 28.99 92 VAL A CA 1
ATOM 565 C C . VAL A 1 96 ? -10.468 49.929 19.429 1.00 28.77 92 VAL A C 1
ATOM 566 O O . VAL A 1 96 ? -10.623 49.796 18.209 1.00 28.16 92 VAL A O 1
ATOM 570 N N . GLY A 1 97 ? -9.539 49.272 20.128 1.00 26.26 93 GLY A N 1
ATOM 571 C CA . GLY A 1 97 ? -8.721 48.222 19.535 1.00 23.91 93 GLY A CA 1
ATOM 572 C C . GLY A 1 97 ? -7.744 48.640 18.433 1.00 31.91 93 GLY A C 1
ATOM 573 O O . GLY A 1 97 ? -7.146 47.790 17.792 1.00 27.70 93 GLY A O 1
ATOM 574 N N . CYS A 1 98 ? -7.589 49.939 18.191 1.00 26.99 94 CYS A N 1
ATOM 575 C CA . CYS A 1 98 ? -6.595 50.396 17.231 1.00 33.26 94 CYS A CA 1
ATOM 576 C C . CYS A 1 98 ? -5.184 50.331 17.843 1.00 35.38 94 CYS A C 1
ATOM 577 O O . CYS A 1 98 ? -5.018 50.189 19.057 1.00 27.07 94 CYS A O 1
ATOM 580 N N . TYR A 1 99 ? -4.162 50.456 17.005 1.00 29.32 95 TYR A N 1
ATOM 581 C CA . TYR A 1 99 ? -2.800 50.171 17.446 1.00 29.06 95 TYR A CA 1
ATOM 582 C C . TYR A 1 99 ? -1.848 51.145 16.774 1.00 32.83 95 TYR A C 1
ATOM 583 O O . TYR A 1 99 ? -1.753 51.170 15.548 1.00 28.17 95 TYR A O 1
ATOM 592 N N . SER A 1 100 ? -1.157 51.968 17.562 1.00 28.44 96 SER A N 1
ATOM 593 C CA . SER A 1 100 ? -0.268 52.964 16.964 1.00 28.00 96 SER A CA 1
ATOM 594 C C . SER A 1 100 ? 1.177 52.936 17.465 1.00 34.62 96 SER A C 1
ATOM 595 O O . SER A 1 100 ? 1.437 52.943 18.674 1.00 27.39 96 SER A O 1
ATOM 598 N N . GLN A 1 101 ? 2.116 52.909 16.521 1.00 29.90 97 GLN A N 1
ATOM 599 C CA . GLN A 1 101 ? 3.531 53.083 16.847 1.00 31.69 97 GLN A CA 1
ATOM 600 C C . GLN A 1 101 ? 4.100 54.381 16.288 1.00 32.75 97 GLN A C 1
ATOM 601 O O . GLN A 1 101 ? 5.280 54.668 16.473 1.00 39.39 97 GLN A O 1
ATOM 607 N N . ALA A 1 102 ? 3.268 55.172 15.614 1.00 32.70 98 ALA A N 1
ATOM 608 C CA . ALA A 1 102 ? 3.728 56.437 15.034 1.00 30.90 98 ALA A CA 1
ATOM 609 C C . ALA A 1 102 ? 4.414 57.311 16.076 1.00 38.97 98 ALA A C 1
ATOM 610 O O . ALA A 1 102 ? 3.881 57.538 17.178 1.00 37.96 98 ALA A O 1
ATOM 612 N N . MET A 1 103 ? 5.598 57.807 15.734 1.00 38.55 99 MET A N 1
ATOM 613 C CA . MET A 1 103 ? 6.426 58.515 16.705 1.00 31.30 99 MET A CA 1
ATOM 614 C C . MET A 1 103 ? 6.079 59.989 16.766 1.00 34.63 99 MET A C 1
ATOM 615 O O . MET A 1 103 ? 6.492 60.701 17.683 1.00 33.52 99 MET A O 1
ATOM 620 N N . LYS A 1 104 ? 5.300 60.439 15.792 1.00 36.06 100 LYS A N 1
ATOM 621 C CA . LYS A 1 104 ? 4.819 61.811 15.791 1.00 32.75 100 LYS A CA 1
ATOM 622 C C . LYS A 1 104 ? 3.426 61.881 15.173 1.00 35.69 100 LYS A C 1
ATOM 623 O O . LYS A 1 104 ? 3.133 61.244 14.148 1.00 31.44 100 LYS A O 1
ATOM 629 N N . MET A 1 105 ? 2.564 62.652 15.820 1.00 35.86 101 MET A N 1
ATOM 630 C CA . MET A 1 105 ? 1.191 62.816 15.382 1.00 33.55 101 MET A CA 1
ATOM 631 C C . MET A 1 105 ? 0.794 64.221 15.766 1.00 32.99 101 MET A C 1
ATOM 632 O O . MET A 1 105 ? 1.116 64.667 16.869 1.00 33.60 101 MET A O 1
ATOM 637 N N . GLY A 1 106 ? 0.121 64.922 14.858 1.00 29.91 102 GLY A N 1
ATOM 638 C CA . GLY A 1 106 ? -0.271 66.301 15.100 1.00 35.52 102 GLY A CA 1
ATOM 639 C C . GLY A 1 106 ? -1.570 66.441 15.888 1.00 34.16 102 GLY A C 1
ATOM 640 O O . GLY A 1 106 ? -1.714 65.887 16.983 1.00 30.91 102 GLY A O 1
ATOM 641 N N . ASP A 1 107 ? -2.520 67.177 15.315 1.00 34.45 103 ASP A N 1
ATOM 642 C CA . ASP A 1 107 ? -3.806 67.431 15.959 1.00 34.69 103 ASP A CA 1
ATOM 643 C C . ASP A 1 107 ? -4.979 66.958 15.114 1.00 34.41 103 ASP A C 1
ATOM 644 O O . ASP A 1 107 ? -4.861 66.776 13.899 1.00 29.03 103 ASP A O 1
ATOM 649 N N . ASN A 1 108 ? -6.109 66.749 15.775 1.00 27.49 104 ASN A N 1
ATOM 650 C CA . ASN A 1 108 ? -7.373 66.567 15.080 1.00 28.47 104 ASN A CA 1
ATOM 651 C C . ASN A 1 108 ? -7.400 65.320 14.214 1.00 30.60 104 ASN A C 1
ATOM 652 O O . ASN A 1 108 ? -8.049 65.299 13.158 1.00 30.74 104 ASN A O 1
ATOM 657 N N . ASN A 1 109 ? -6.696 64.280 14.638 1.00 25.60 105 ASN A N 1
ATOM 658 C CA . ASN A 1 109 ? -6.723 63.050 13.861 1.00 28.51 105 ASN A CA 1
ATOM 659 C C . ASN A 1 109 ? -7.682 62.058 14.464 1.00 29.57 105 ASN A C 1
ATOM 660 O O . ASN A 1 109 ? -7.988 62.116 15.661 1.00 29.25 105 ASN A O 1
ATOM 665 N N . VAL A 1 110 ? -8.158 61.142 13.632 1.00 29.45 106 VAL A N 1
ATOM 666 C CA . VAL A 1 110 ? -8.934 60.032 14.135 1.00 28.64 106 VAL A CA 1
ATOM 667 C C . VAL A 1 110 ? -8.356 58.757 13.568 1.00 32.55 106 VAL A C 1
ATOM 668 O O . VAL A 1 110 ? -8.208 58.618 12.352 1.00 26.92 106 VAL A O 1
ATOM 672 N N . ILE A 1 111 ? -8.034 57.834 14.464 1.00 23.47 107 ILE A N 1
ATOM 673 C CA . ILE A 1 111 ? -7.636 56.490 14.108 1.00 24.03 107 ILE A CA 1
ATOM 674 C C . ILE A 1 111 ? -8.791 55.578 14.473 1.00 29.90 107 ILE A C 1
ATOM 675 O O . ILE A 1 111 ? -9.138 55.453 15.660 1.00 23.06 107 ILE A O 1
ATOM 680 N N . GLU A 1 112 ? -9.391 54.953 13.456 1.00 21.76 108 GLU A N 1
ATOM 681 C CA . GLU A 1 112 ? -10.598 54.156 13.639 1.00 26.29 108 GLU A CA 1
ATOM 682 C C . GLU A 1 112 ? -10.348 52.763 14.198 1.00 33.30 108 GLU A C 1
ATOM 683 O O . GLU A 1 112 ? -9.227 52.250 14.146 1.00 31.75 108 GLU A O 1
ATOM 689 N N . SER A 1 113 ? -11.417 52.156 14.714 1.00 25.84 109 SER A N 1
ATOM 690 C CA . SER A 1 113 ? -11.368 50.825 15.291 1.00 31.06 109 SER A CA 1
ATOM 691 C C . SER A 1 113 ? -10.464 49.887 14.527 1.00 29.04 109 SER A C 1
ATOM 692 O O . SER A 1 113 ? -10.631 49.689 13.320 1.00 28.60 109 SER A O 1
ATOM 695 N N . LYS A 1 114 ? -9.512 49.316 15.258 1.00 27.44 110 LYS A N 1
ATOM 696 C CA . LYS A 1 114 ? -8.633 48.268 14.754 1.00 29.73 110 LYS A CA 1
ATOM 697 C C . LYS A 1 114 ? -7.729 48.670 13.584 1.00 28.90 110 LYS A C 1
ATOM 698 O O . LYS A 1 114 ? -7.184 47.814 12.913 1.00 30.11 110 LYS A O 1
ATOM 704 N N . ALA A 1 115 ? -7.576 49.968 13.347 1.00 26.52 111 ALA A N 1
ATOM 705 C CA . ALA A 1 115 ? -6.543 50.470 12.439 1.00 28.73 111 ALA A CA 1
ATOM 706 C C . ALA A 1 115 ? -5.134 50.376 13.058 1.00 31.59 111 ALA A C 1
ATOM 707 O O . ALA A 1 115 ? -4.962 50.570 14.264 1.00 26.94 111 ALA A O 1
ATOM 709 N N . TYR A 1 116 ? -4.130 50.101 12.227 1.00 29.24 112 TYR A N 1
ATOM 710 C CA . TYR A 1 116 ? -2.747 50.067 12.683 1.00 28.79 112 TYR A CA 1
ATOM 711 C C . TYR A 1 116 ? -1.921 51.176 12.028 1.00 35.10 112 TYR A C 1
ATOM 712 O O . TYR A 1 116 ? -1.893 51.303 10.801 1.00 29.67 112 TYR A O 1
ATOM 721 N N . VAL A 1 117 ? -1.253 51.987 12.843 1.00 29.17 113 VAL A N 1
ATOM 722 C CA . VAL A 1 117 ? -0.403 53.050 12.307 1.00 27.67 113 VAL A CA 1
ATOM 723 C C . VAL A 1 117 ? 1.033 52.708 12.633 1.00 35.35 113 VAL A C 1
ATOM 724 O O . VAL A 1 117 ? 1.407 52.627 13.814 1.00 28.39 113 VAL A O 1
ATOM 728 N N . GLY A 1 118 ? 1.825 52.491 11.579 1.00 35.47 114 GLY A N 1
ATOM 729 C CA . GLY A 1 118 ? 3.172 51.944 11.697 1.00 35.20 114 GLY A CA 1
ATOM 730 C C . GLY A 1 118 ? 4.203 52.891 12.273 1.00 33.86 114 GLY A C 1
ATOM 731 O O . GLY A 1 118 ? 3.993 54.105 12.321 1.00 34.34 114 GLY A O 1
ATOM 732 N N . ARG A 1 119 ? 5.334 52.337 12.706 1.00 38.12 115 ARG A N 1
ATOM 733 C CA . ARG A 1 119 ? 6.363 53.147 13.364 1.00 38.14 115 ARG A CA 1
ATOM 734 C C . ARG A 1 119 ? 7.044 54.163 12.443 1.00 42.51 115 ARG A C 1
ATOM 735 O O . ARG A 1 119 ? 7.558 55.186 12.913 1.00 35.71 115 ARG A O 1
ATOM 743 N N . ASN A 1 120 ? 7.033 53.891 11.138 1.00 34.72 116 ASN A N 1
ATOM 744 C CA . ASN A 1 120 ? 7.647 54.805 10.178 1.00 38.22 116 ASN A CA 1
ATOM 745 C C . ASN A 1 120 ? 6.638 55.740 9.532 1.00 37.77 116 ASN A C 1
ATOM 746 O O . ASN A 1 120 ? 6.917 56.358 8.505 1.00 33.81 116 ASN A O 1
ATOM 751 N N . VAL A 1 121 ? 5.458 55.832 10.134 1.00 35.31 117 VAL A N 1
ATOM 752 C CA . VAL A 1 121 ? 4.447 56.761 9.650 1.00 33.57 117 VAL A CA 1
ATOM 753 C C . VAL A 1 121 ? 4.420 57.977 10.549 1.00 35.19 117 VAL A C 1
ATOM 754 O O . VAL A 1 121 ? 4.445 57.860 11.785 1.00 33.48 117 VAL A O 1
ATOM 758 N N . ILE A 1 122 ? 4.371 59.148 9.933 1.00 34.76 118 ILE A N 1
ATOM 759 C CA . ILE A 1 122 ? 4.104 60.366 10.680 1.00 37.16 118 ILE A CA 1
ATOM 760 C C . ILE A 1 122 ? 2.773 60.946 10.240 1.00 39.65 118 ILE A C 1
ATOM 761 O O . ILE A 1 122 ? 2.584 61.288 9.058 1.00 36.16 118 ILE A O 1
ATOM 766 N N . LEU A 1 123 ? 1.849 61.040 11.194 1.00 34.91 119 LEU A N 1
ATOM 767 C CA . LEU A 1 123 ? 0.560 61.662 10.953 1.00 33.22 119 LEU A CA 1
ATOM 768 C C . LEU A 1 123 ? 0.685 63.136 11.205 1.00 35.59 119 LEU A C 1
ATOM 769 O O . LEU A 1 123 ? 1.276 63.550 12.209 1.00 37.78 119 LEU A O 1
ATOM 774 N N . THR A 1 124 ? 0.109 63.932 10.316 1.00 28.71 120 THR A N 1
ATOM 775 C CA . THR A 1 124 ? 0.113 65.370 10.516 1.00 31.15 120 THR A CA 1
ATOM 776 C C . THR A 1 124 ? -1.097 65.848 11.323 1.00 34.42 120 THR A C 1
ATOM 777 O O . THR A 1 124 ? -1.206 65.593 12.529 1.00 38.49 120 THR A O 1
ATOM 781 N N . SER A 1 125 ? -2.000 66.546 10.661 1.00 28.35 121 SER A N 1
ATOM 782 C CA . SER A 1 125 ? -3.182 67.067 11.327 1.00 33.70 121 SER A CA 1
ATOM 783 C C . SER A 1 125 ? -4.408 66.861 10.451 1.00 33.40 121 SER A C 1
ATOM 784 O O . SER A 1 125 ? -4.316 66.878 9.216 1.00 30.03 121 SER A O 1
ATOM 787 N N . GLY A 1 126 ? -5.542 66.625 11.101 1.00 32.42 122 GLY A N 1
ATOM 788 C CA . GLY A 1 126 ? -6.819 66.515 10.422 1.00 29.08 122 GLY A CA 1
ATOM 789 C C . GLY A 1 126 ? -6.976 65.245 9.620 1.00 33.98 122 GLY A C 1
ATOM 790 O O . GLY A 1 126 ? -7.789 65.210 8.700 1.00 33.90 122 GLY A O 1
ATOM 791 N N . CYS A 1 127 ? -6.204 64.209 9.953 1.00 26.46 123 CYS A N 1
ATOM 792 C CA . CYS A 1 127 ? -6.263 62.952 9.203 1.00 28.21 123 CYS A CA 1
ATOM 793 C C . CYS A 1 127 ? -7.240 61.929 9.775 1.00 32.06 123 CYS A C 1
ATOM 794 O O . CYS A 1 127 ? -7.607 61.970 10.957 1.00 27.08 123 CYS A O 1
ATOM 797 N N . ILE A 1 128 ? -7.638 60.988 8.925 1.00 28.56 124 ILE A N 1
ATOM 798 C CA . ILE A 1 128 ? -8.509 59.908 9.347 1.00 27.49 124 ILE A CA 1
ATOM 799 C C . ILE A 1 128 ? -7.991 58.584 8.807 1.00 33.36 124 ILE A C 1
ATOM 800 O O . ILE A 1 128 ? -7.933 58.360 7.590 1.00 31.03 124 ILE A O 1
ATOM 805 N N . ILE A 1 129 ? -7.604 57.705 9.717 1.00 27.00 125 ILE A N 1
ATOM 806 C CA . ILE A 1 129 ? -7.169 56.375 9.328 1.00 26.34 125 ILE A CA 1
ATOM 807 C C . ILE A 1 129 ? -8.340 55.415 9.494 1.00 32.21 125 ILE A C 1
ATOM 808 O O . ILE A 1 129 ? -8.788 55.148 10.621 1.00 27.87 125 ILE A O 1
ATOM 813 N N . GLY A 1 130 ? -8.833 54.917 8.361 1.00 29.05 126 GLY A N 1
ATOM 814 C CA . GLY A 1 130 ? -10.015 54.080 8.304 1.00 28.53 126 GLY A CA 1
ATOM 815 C C . GLY A 1 130 ? -9.930 52.789 9.086 1.00 31.31 126 GLY A C 1
ATOM 816 O O . GLY A 1 130 ? -8.850 52.238 9.290 1.00 32.44 126 GLY A O 1
ATOM 817 N N . ALA A 1 131 ? -11.083 52.294 9.521 1.00 31.22 127 ALA A N 1
ATOM 818 C CA . ALA A 1 131 ? -11.120 51.117 10.374 1.00 25.66 127 ALA A CA 1
ATOM 819 C C . ALA A 1 131 ? -10.446 49.952 9.679 1.00 32.05 127 ALA A C 1
ATOM 820 O O . ALA A 1 131 ? -10.479 49.853 8.448 1.00 33.39 127 ALA A O 1
ATOM 822 N N . CYS A 1 132 ? -9.809 49.093 10.477 1.00 29.13 128 CYS A N 1
ATOM 823 C CA . CYS A 1 132 ? -9.087 47.930 9.978 1.00 31.32 128 CYS A CA 1
ATOM 824 C C . CYS A 1 132 ? -7.930 48.194 9.003 1.00 35.01 128 CYS A C 1
ATOM 825 O O . CYS A 1 132 ? -7.291 47.260 8.535 1.00 33.73 128 CYS A O 1
ATOM 828 N N . CYS A 1 133 ? -7.645 49.451 8.704 1.00 34.49 129 CYS A N 1
ATOM 829 C CA . CYS A 1 133 ? -6.529 49.762 7.809 1.00 37.84 129 CYS A CA 1
ATOM 830 C C . CYS A 1 133 ? -5.162 49.451 8.461 1.00 37.66 129 CYS A C 1
ATOM 831 O O . CYS A 1 133 ? -4.889 49.856 9.595 1.00 31.17 129 CYS A O 1
ATOM 834 N N . ASN A 1 134 ? -4.318 48.701 7.750 1.00 39.54 130 ASN A N 1
ATOM 835 C CA . ASN A 1 134 ? -2.964 48.404 8.221 1.00 35.36 130 ASN A CA 1
ATOM 836 C C . ASN A 1 134 ? -1.949 49.345 7.569 1.00 37.92 130 ASN A C 1
ATOM 837 O O . ASN A 1 134 ? -1.417 49.045 6.501 1.00 32.42 130 ASN A O 1
ATOM 842 N N . LEU A 1 135 ? -1.692 50.486 8.202 1.00 27.38 131 LEU A N 1
ATOM 843 C CA . LEU A 1 135 ? -0.824 51.497 7.611 1.00 32.48 131 LEU A CA 1
ATOM 844 C C . LEU A 1 135 ? 0.592 51.353 8.135 1.00 36.58 131 LEU A C 1
ATOM 845 O O . LEU A 1 135 ? 1.017 52.068 9.052 1.00 32.22 131 LEU A O 1
ATOM 850 N N . ASN A 1 136 ? 1.307 50.402 7.549 1.00 39.37 132 ASN A N 1
ATOM 851 C CA . ASN A 1 136 ? 2.693 50.152 7.887 1.00 35.77 132 ASN A CA 1
ATOM 852 C C . ASN A 1 136 ? 3.609 50.651 6.776 1.00 38.40 132 ASN A C 1
ATOM 853 O O . ASN A 1 136 ? 4.234 49.866 6.075 1.00 43.57 132 ASN A O 1
ATOM 858 N N . THR A 1 137 ? 3.660 51.967 6.622 1.00 35.93 133 THR A N 1
ATOM 859 C CA . THR A 1 137 ? 4.407 52.607 5.561 1.00 35.45 133 THR A CA 1
ATOM 860 C C . THR A 1 137 ? 5.470 53.533 6.145 1.00 40.89 133 THR A C 1
ATOM 861 O O . THR A 1 137 ? 5.561 53.726 7.366 1.00 34.34 133 THR A O 1
ATOM 865 N N . PHE A 1 138 ? 6.262 54.112 5.248 1.00 37.50 134 PHE A N 1
ATOM 866 C CA . PHE A 1 138 ? 7.338 55.016 5.603 1.00 37.10 134 PHE A CA 1
ATOM 867 C C . PHE A 1 138 ? 7.008 56.324 4.940 1.00 33.62 134 PHE A C 1
ATOM 868 O O . PHE A 1 138 ? 7.346 56.535 3.772 1.00 29.91 134 PHE A O 1
ATOM 876 N N . GLU A 1 139 ? 6.350 57.208 5.664 1.00 30.35 135 GLU A N 1
ATOM 877 C CA . GLU A 1 139 ? 5.873 58.438 5.043 1.00 33.64 135 GLU A CA 1
ATOM 878 C C . GLU A 1 139 ? 5.283 59.421 6.027 1.00 34.40 135 GLU A C 1
ATOM 879 O O . GLU A 1 139 ? 4.862 59.056 7.121 1.00 33.40 135 GLU A O 1
ATOM 885 N N . VAL A 1 140 ? 5.255 60.679 5.614 1.00 38.26 136 VAL A N 1
ATOM 886 C CA . VAL A 1 140 ? 4.522 61.711 6.319 1.00 36.83 136 VAL A CA 1
ATOM 887 C C . VAL A 1 140 ? 3.185 61.905 5.611 1.00 42.92 136 VAL A C 1
ATOM 888 O O . VAL A 1 140 ? 3.147 62.276 4.425 1.00 33.58 136 VAL A O 1
ATOM 892 N N . ILE A 1 141 ? 2.096 61.647 6.333 1.00 36.74 137 ILE A N 1
ATOM 893 C CA . ILE A 1 141 ? 0.758 61.829 5.795 1.00 32.99 137 ILE A CA 1
ATOM 894 C C . ILE A 1 141 ? 0.450 63.316 5.675 1.00 37.50 137 ILE A C 1
ATOM 895 O O . ILE A 1 141 ? 0.508 64.042 6.664 1.00 39.52 137 ILE A O 1
ATOM 900 N N . PRO A 1 142 ? 0.106 63.778 4.466 1.00 30.15 138 PRO A N 1
ATOM 901 C CA . PRO A 1 142 ? -0.307 65.173 4.302 1.00 32.09 138 PRO A CA 1
ATOM 902 C C . PRO A 1 142 ? -1.542 65.482 5.141 1.00 36.43 138 PRO A C 1
ATOM 903 O O . PRO A 1 142 ? -2.350 64.589 5.409 1.00 36.36 138 PRO A O 1
ATOM 907 N N . GLU A 1 143 ? -1.687 66.737 5.543 1.00 30.15 139 GLU A N 1
ATOM 908 C CA . GLU A 1 143 ? -2.832 67.169 6.338 1.00 37.31 139 GLU A CA 1
ATOM 909 C C . GLU A 1 143 ? -4.164 66.850 5.669 1.00 40.88 139 GLU A C 1
ATOM 910 O O . GLU A 1 143 ? -4.291 66.932 4.435 1.00 37.67 139 GLU A O 1
AT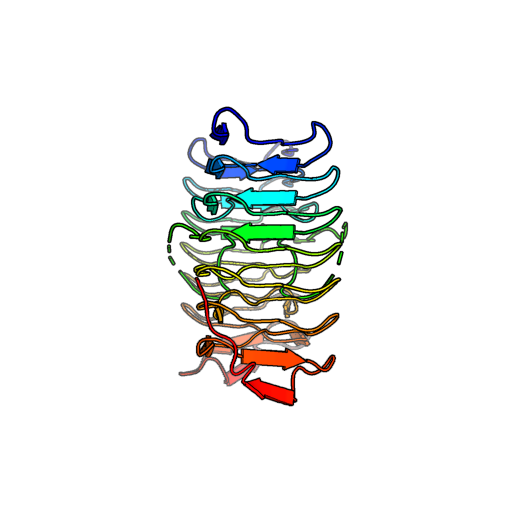OM 916 N N . ASN A 1 144 ? -5.158 66.491 6.480 1.00 33.58 140 ASN A N 1
ATOM 917 C CA . ASN A 1 144 ? -6.515 66.332 5.967 1.00 32.09 140 ASN A CA 1
ATOM 918 C C . ASN A 1 144 ? -6.647 65.171 4.999 1.00 33.97 140 ASN A C 1
ATOM 919 O O . ASN A 1 144 ? -7.411 65.236 4.034 1.00 36.06 140 ASN A O 1
ATOM 924 N N . THR A 1 145 ? -5.895 64.107 5.254 1.00 28.18 141 THR A N 1
ATOM 925 C CA . THR A 1 145 ? -6.019 62.921 4.441 1.00 29.27 141 THR A CA 1
ATOM 926 C C . THR A 1 145 ? -6.886 61.877 5.133 1.00 34.23 141 THR A C 1
ATOM 927 O O . THR A 1 145 ? -6.824 61.683 6.353 1.00 30.30 141 THR A O 1
ATOM 931 N N . VAL A 1 146 ? -7.701 61.210 4.330 1.00 33.12 142 VAL A N 1
ATOM 932 C CA . VAL A 1 146 ? -8.424 60.032 4.761 1.00 27.47 142 VAL A CA 1
ATOM 933 C C . VAL A 1 146 ? -7.841 58.844 4.008 1.00 35.32 142 VAL A C 1
ATOM 934 O O . VAL A 1 146 ? -7.832 58.820 2.770 1.00 29.02 142 VAL A O 1
ATOM 938 N N . ILE A 1 147 ? -7.341 57.870 4.765 1.00 28.85 143 ILE A N 1
ATOM 939 C CA . ILE A 1 147 ? -6.813 56.639 4.211 1.00 28.84 143 ILE A CA 1
ATOM 940 C C . ILE A 1 147 ? -7.698 55.527 4.730 1.00 33.27 143 ILE A C 1
ATOM 941 O O . ILE A 1 147 ? -7.914 55.433 5.938 1.00 30.44 143 ILE A O 1
ATOM 946 N N . TYR A 1 148 ? -8.234 54.706 3.830 1.00 31.39 144 TYR A N 1
ATOM 947 C CA . TYR A 1 148 ? -9.170 53.648 4.222 1.00 31.19 144 TYR A CA 1
ATOM 948 C C . TYR A 1 148 ? -9.195 52.502 3.227 1.00 36.89 144 TYR A C 1
ATOM 949 O O . TYR A 1 148 ? -8.659 52.619 2.112 1.00 35.70 144 TYR A O 1
ATOM 958 N N . GLY A 1 149 ? -9.870 51.422 3.625 1.00 40.75 145 GLY A N 1
ATOM 959 C CA . GLY A 1 149 ? -9.729 50.109 3.007 1.00 40.10 145 GLY A CA 1
ATOM 960 C C . GLY A 1 149 ? -8.781 49.284 3.879 1.00 47.31 145 GLY A C 1
ATOM 961 O O . GLY A 1 149 ? -7.804 49.816 4.407 1.00 46.35 145 GLY A O 1
ATOM 962 N N . ALA A 1 150 ? -9.069 47.999 4.068 1.00 55.50 146 ALA A N 1
ATOM 963 C CA . ALA A 1 150 ? -8.191 47.145 4.874 1.00 55.50 146 ALA A CA 1
ATOM 964 C C . ALA A 1 150 ? -6.760 47.242 4.348 1.00 53.13 146 ALA A C 1
ATOM 965 O O . ALA A 1 150 ? -5.789 47.322 5.118 1.00 52.19 146 ALA A O 1
ATOM 967 N N A ASP A 1 151 ? -6.614 47.228 3.025 0.36 49.01 147 ASP A N 1
ATOM 968 N N B ASP A 1 151 ? -6.677 47.244 3.023 0.64 49.02 147 ASP A N 1
ATOM 969 C CA A ASP A 1 151 ? -5.288 47.341 2.417 0.36 47.91 147 ASP A CA 1
ATOM 970 C CA B ASP A 1 151 ? -5.452 47.369 2.255 0.64 48.15 147 ASP A CA 1
ATOM 971 C C A ASP A 1 151 ? -4.829 48.794 2.281 0.36 44.97 147 ASP A C 1
ATOM 972 C C B ASP A 1 151 ? -4.815 48.750 2.396 0.64 44.96 147 ASP A C 1
ATOM 973 O O A ASP A 1 151 ? -3.782 49.064 1.695 0.36 43.57 147 ASP A O 1
ATOM 974 O O B ASP A 1 151 ? -3.634 48.925 2.111 0.64 43.71 147 ASP A O 1
ATOM 983 N N . CYS A 1 152 ? -5.615 49.725 2.814 1.00 41.10 148 CYS A N 1
ATOM 984 C CA . CYS A 1 152 ? -5.205 51.130 2.856 1.00 41.91 148 CYS A CA 1
ATOM 985 C C . CYS A 1 152 ? -4.976 51.751 1.481 1.00 40.40 148 CYS A C 1
ATOM 986 O O . CYS A 1 152 ? -4.222 52.717 1.372 1.00 40.61 148 CYS A O 1
ATOM 989 N N . LEU A 1 153 ? -5.628 51.227 0.445 1.00 37.95 149 LEU A N 1
ATOM 990 C CA . LEU A 1 153 ? -5.336 51.669 -0.920 1.00 39.44 149 LEU A CA 1
ATOM 991 C C . LEU A 1 153 ? -6.050 52.947 -1.361 1.00 32.50 149 LEU A C 1
ATOM 992 O O . LEU A 1 153 ? -5.736 53.501 -2.421 1.00 33.07 149 LEU A O 1
ATOM 997 N N . ARG A 1 154 ? -6.993 53.431 -0.562 1.00 31.52 150 ARG A N 1
ATOM 998 C CA . ARG A 1 154 ? -7.778 54.601 -0.964 1.00 30.16 150 ARG A CA 1
ATOM 999 C C . ARG A 1 154 ? -7.483 55.835 -0.126 1.00 32.21 150 ARG A C 1
ATOM 1000 O O . ARG A 1 154 ? -7.379 55.752 1.099 1.00 32.26 150 ARG A O 1
ATOM 1008 N N . ARG A 1 155 ? -7.371 56.985 -0.786 1.00 32.32 151 ARG A N 1
ATOM 1009 C CA . ARG A 1 155 ? -7.124 58.239 -0.087 1.00 29.47 151 ARG A CA 1
ATOM 1010 C C . ARG A 1 155 ? -7.937 59.384 -0.679 1.00 32.79 151 ARG A C 1
ATOM 1011 O O . ARG A 1 155 ? -7.990 59.541 -1.898 1.00 30.33 151 ARG A O 1
ATOM 1019 N N . VAL A 1 156 ? -8.558 60.180 0.192 1.00 31.08 152 VAL A N 1
ATOM 1020 C CA . VAL A 1 156 ? -9.222 61.423 -0.215 1.00 34.51 152 VAL A CA 1
ATOM 1021 C C . VAL A 1 156 ? -8.865 62.557 0.737 1.00 37.83 152 VAL A C 1
ATOM 1022 O O . VAL A 1 156 ? -8.485 62.326 1.890 1.00 37.75 152 VAL A O 1
ATOM 1026 N N . GLN A 1 157 ? -8.997 63.783 0.248 1.00 32.11 153 GLN A N 1
ATOM 1027 C CA . GLN A 1 157 ? -8.765 64.971 1.051 1.00 31.21 153 GLN A CA 1
ATOM 1028 C C . GLN A 1 157 ? -10.068 65.484 1.674 1.00 38.90 153 GLN A C 1
ATOM 1029 O O . GLN A 1 157 ? -11.050 65.677 0.971 1.00 41.54 153 GLN A O 1
ATOM 1035 N N . THR A 1 158 ? -10.078 65.706 2.989 1.00 34.39 154 THR A N 1
ATOM 1036 C CA . THR A 1 158 ? -11.307 66.105 3.679 1.00 36.92 154 THR A CA 1
ATOM 1037 C C . THR A 1 158 ? -11.788 67.476 3.211 1.00 39.87 154 THR A C 1
ATOM 1038 O O . THR A 1 158 ? -12.980 67.775 3.255 1.00 39.59 154 THR A O 1
ATOM 1042 N N . GLU A 1 159 ? -10.854 68.329 2.810 1.00 37.72 155 GLU A N 1
ATOM 1043 C CA . GLU A 1 159 ? -11.203 69.692 2.402 1.00 43.17 155 GLU A CA 1
ATOM 1044 C C . GLU A 1 159 ? -11.882 70.469 3.538 1.00 45.67 155 GLU A C 1
ATOM 1045 O O . GLU A 1 159 ? -12.573 71.456 3.292 1.00 51.26 155 GLU A O 1
ATOM 1051 N N . ARG A 1 160 ? -11.696 70.019 4.777 1.00 37.89 156 ARG A N 1
ATOM 1052 C CA . ARG A 1 160 ? -12.260 70.716 5.932 1.00 43.48 156 ARG A CA 1
ATOM 1053 C C . ARG A 1 160 ? -11.222 71.647 6.552 1.00 43.81 156 ARG A C 1
ATOM 1054 O O . ARG A 1 160 ? -10.025 71.417 6.434 1.00 44.39 156 ARG A O 1
ATOM 1062 N N . PRO A 1 161 ? -11.677 72.719 7.202 1.00 45.25 157 PRO A N 1
ATOM 1063 C CA . PRO A 1 161 ? -10.756 73.575 7.952 1.00 47.29 157 PRO A CA 1
ATOM 1064 C C . PRO A 1 161 ? -10.313 72.893 9.252 1.00 56.48 157 PRO A C 1
ATOM 1065 O O . PRO A 1 161 ? -10.655 71.732 9.478 1.00 57.17 157 PRO A O 1
ATOM 1069 N N . GLN A 1 162 ? -9.567 73.607 10.090 1.00 55.93 158 GLN A N 1
ATOM 1070 C CA . GLN A 1 162 ? -9.020 73.027 11.319 1.00 63.40 158 GLN A CA 1
ATOM 1071 C C . GLN A 1 162 ? -9.584 73.617 12.613 1.00 69.66 158 GLN A C 1
ATOM 1072 O O . GLN A 1 162 ? -10.084 72.874 13.459 1.00 69.60 158 GLN A O 1
ATOM 1078 N N . PRO A 1 163 ? -9.528 74.954 12.757 1.00 76.60 159 PRO A N 1
ATOM 1079 C CA . PRO A 1 163 ? -9.817 75.647 14.015 1.00 78.68 159 PRO A CA 1
ATOM 1080 C C . PRO A 1 163 ? -10.165 74.720 15.174 1.00 78.04 159 PRO A C 1
ATOM 1081 O O . PRO A 1 163 ? -9.243 74.144 15.753 1.00 77.74 159 PRO A O 1
ATOM 1085 N N . VAL B 1 13 ? 10.827 36.879 36.571 1.00 43.08 9 VAL B N 1
ATOM 1086 C CA . VAL B 1 13 ? 12.153 36.561 36.023 1.00 49.10 9 VAL B CA 1
ATOM 1087 C C . VAL B 1 13 ? 12.828 35.383 36.745 1.00 45.85 9 VAL B C 1
ATOM 1088 O O . VAL B 1 13 ? 13.310 35.504 37.875 1.00 51.30 9 VAL B O 1
ATOM 1092 N N . LYS B 1 14 ? 12.877 34.248 36.063 1.00 40.10 10 LYS B N 1
ATOM 1093 C CA . LYS B 1 14 ? 13.330 33.004 36.657 1.00 40.80 10 LYS B CA 1
ATOM 1094 C C . LYS B 1 14 ? 14.690 32.551 36.117 1.00 42.57 10 LYS B C 1
ATOM 1095 O O . LYS B 1 14 ? 14.853 32.262 34.933 1.00 42.75 10 LYS B O 1
ATOM 1101 N N . ILE B 1 15 ? 15.672 32.487 37.005 1.00 48.90 11 ILE B N 1
ATOM 1102 C CA . ILE B 1 15 ? 17.036 32.161 36.604 1.00 48.02 11 ILE B CA 1
ATOM 1103 C C . ILE B 1 15 ? 17.481 30.828 37.201 1.00 46.04 11 ILE B C 1
ATOM 1104 O O . ILE B 1 15 ? 17.486 30.664 38.417 1.00 49.87 11 ILE B O 1
ATOM 1109 N N . ALA B 1 16 ? 17.834 29.875 36.339 1.00 42.28 12 ALA B N 1
ATOM 1110 C CA . ALA B 1 16 ? 18.265 28.543 36.778 1.00 47.35 12 ALA B CA 1
ATOM 1111 C C . ALA B 1 16 ? 19.620 28.548 37.502 1.00 43.42 12 ALA B C 1
ATOM 1112 O O . ALA B 1 16 ? 20.516 29.323 37.152 1.00 43.00 12 ALA B O 1
ATOM 1114 N N . PRO B 1 17 ? 19.768 27.684 38.520 1.00 42.17 13 PRO B N 1
ATOM 1115 C CA . PRO B 1 17 ? 21.079 27.479 39.146 1.00 47.51 13 PRO B CA 1
ATOM 1116 C C . PRO B 1 17 ? 22.143 27.204 38.082 1.00 44.20 13 PRO B C 1
ATOM 1117 O O . PRO B 1 17 ? 21.941 26.350 37.213 1.00 43.42 13 PRO B O 1
ATOM 1121 N N . GLY B 1 18 ? 23.253 27.928 38.141 1.00 39.30 14 GLY B N 1
ATOM 1122 C CA . GLY B 1 18 ? 24.355 27.688 37.227 1.00 45.52 14 GLY B CA 1
ATOM 1123 C C . GLY B 1 18 ? 24.388 28.639 36.052 1.00 40.36 14 GLY B C 1
ATOM 1124 O O . GLY B 1 18 ? 25.266 28.552 35.199 1.00 46.90 14 GLY B O 1
ATOM 1125 N N . ALA B 1 19 ? 23.417 29.539 36.002 1.00 37.26 15 ALA B N 1
ATOM 1126 C CA . ALA B 1 19 ? 23.409 30.595 35.013 1.00 34.60 15 ALA B CA 1
ATOM 1127 C C . ALA B 1 19 ? 24.095 31.783 35.636 1.00 42.57 15 ALA B C 1
ATOM 1128 O O . ALA B 1 19 ? 24.161 31.903 36.864 1.00 35.60 15 ALA B O 1
ATOM 1130 N N . VAL B 1 20 ? 24.621 32.656 34.790 1.00 33.28 16 VAL B N 1
ATOM 1131 C CA . VAL B 1 20 ? 25.322 33.830 35.262 1.00 34.04 16 VAL B CA 1
ATOM 1132 C C . VAL B 1 20 ? 24.633 35.049 34.677 1.00 45.29 16 VAL B C 1
ATOM 1133 O O . VAL B 1 20 ? 24.638 35.257 33.456 1.00 37.12 16 VAL B O 1
ATOM 1137 N N . VAL B 1 21 ? 24.009 35.835 35.549 1.00 43.57 17 VAL B N 1
ATOM 1138 C CA . VAL B 1 21 ? 23.391 37.076 35.129 1.00 39.63 17 VAL B CA 1
ATOM 1139 C C . VAL B 1 21 ? 24.165 38.204 35.764 1.00 40.86 17 VAL B C 1
ATOM 1140 O O . VAL B 1 21 ? 24.160 38.369 36.979 1.00 44.00 17 VAL B O 1
ATOM 1144 N N . CYS B 1 22 ? 24.830 38.985 34.929 1.00 40.48 18 CYS B N 1
ATOM 1145 C CA . CYS B 1 22 ? 25.655 40.072 35.414 1.00 46.36 18 CYS B CA 1
ATOM 1146 C C . CYS B 1 22 ? 24.774 41.192 35.942 1.00 46.68 18 CYS B C 1
ATOM 1147 O O . CYS B 1 22 ? 23.673 41.419 35.444 1.00 47.56 18 CYS B O 1
ATOM 1150 N N . VAL B 1 23 ? 25.275 41.886 36.953 1.00 44.07 19 VAL B N 1
ATOM 1151 C CA . VAL B 1 23 ? 24.501 42.869 37.691 1.00 51.57 19 VAL B CA 1
ATOM 1152 C C . VAL B 1 23 ? 24.017 44.049 36.842 1.00 55.16 19 VAL B C 1
ATOM 1153 O O . VAL B 1 23 ? 22.929 44.583 37.071 1.00 60.52 19 VAL B O 1
ATOM 1157 N N . GLU B 1 24 ? 24.814 44.455 35.862 1.00 51.56 20 GLU B N 1
ATOM 1158 C CA . GLU B 1 24 ? 24.476 45.635 35.072 1.00 47.64 20 GLU B CA 1
ATOM 1159 C C . GLU B 1 24 ? 23.596 45.281 33.866 1.00 46.85 20 GLU B C 1
ATOM 1160 O O . GLU B 1 24 ? 23.361 46.108 32.985 1.00 46.16 20 GLU B O 1
ATOM 1166 N N . SER B 1 25 ? 23.102 44.052 33.830 1.00 39.65 21 SER B N 1
ATOM 1167 C CA . SER B 1 25 ? 22.226 43.644 32.743 1.00 43.84 21 SER B CA 1
ATOM 1168 C C . SER B 1 25 ? 20.782 44.043 33.033 1.00 47.16 21 SER B C 1
ATOM 1169 O O . SER B 1 25 ? 20.443 44.409 34.163 1.00 42.59 21 SER B O 1
ATOM 1172 N N . GLU B 1 26 ? 19.934 43.969 32.011 1.00 40.19 22 GLU B N 1
ATOM 1173 C CA . GLU B 1 26 ? 18.537 44.358 32.154 1.00 44.29 22 GLU B CA 1
ATOM 1174 C C . GLU B 1 26 ? 17.570 43.261 31.716 1.00 41.57 22 GLU B C 1
ATOM 1175 O O . GLU B 1 26 ? 17.430 42.996 30.529 1.00 41.19 22 GLU B O 1
ATOM 1181 N N . ILE B 1 27 ? 16.904 42.627 32.677 1.00 37.62 23 ILE B N 1
ATOM 1182 C CA . ILE B 1 27 ? 15.914 41.602 32.353 1.00 40.60 23 ILE B CA 1
ATOM 1183 C C . ILE B 1 27 ? 14.532 41.944 32.907 1.00 45.93 23 ILE B C 1
ATOM 1184 O O . ILE B 1 27 ? 14.368 42.062 34.124 1.00 35.69 23 ILE B O 1
ATOM 1189 N N . ARG B 1 28 ? 13.548 42.084 32.010 1.00 36.44 24 ARG B N 1
ATOM 1190 C CA . ARG B 1 28 ? 12.196 42.533 32.375 1.00 42.38 24 ARG B CA 1
ATOM 1191 C C . ARG B 1 28 ? 11.085 41.557 31.977 1.00 42.01 24 ARG B C 1
ATOM 1192 O O . ARG B 1 28 ? 10.989 41.133 30.816 1.00 41.50 24 ARG B O 1
ATOM 1200 N N . GLY B 1 29 ? 10.227 41.216 32.932 1.00 42.16 25 GLY B N 1
ATOM 1201 C CA . GLY B 1 29 ? 9.001 40.513 32.600 1.00 31.36 25 GLY B CA 1
ATOM 1202 C C . GLY B 1 29 ? 9.114 39.037 32.868 1.00 36.09 25 GLY B C 1
ATOM 1203 O O . GLY B 1 29 ? 9.921 38.616 33.693 1.00 46.70 25 GLY B O 1
ATOM 1204 N N . ASP B 1 30 ? 8.302 38.250 32.172 1.00 34.56 26 ASP B N 1
ATOM 1205 C CA . ASP B 1 30 ? 8.291 36.810 32.369 1.00 35.30 26 ASP B CA 1
ATOM 1206 C C . ASP B 1 30 ? 9.395 36.134 31.542 1.00 43.38 26 ASP B C 1
ATOM 1207 O O . ASP B 1 30 ? 9.157 35.623 30.433 1.00 36.20 26 ASP B O 1
ATOM 1212 N N . VAL B 1 31 ? 10.603 36.137 32.099 1.00 37.54 27 VAL B N 1
ATOM 1213 C CA . VAL B 1 31 ? 11.768 35.573 31.430 1.00 41.51 27 VAL B CA 1
ATOM 1214 C C . VAL B 1 31 ? 12.371 34.419 32.216 1.00 39.69 27 VAL B C 1
ATOM 1215 O O . VAL B 1 31 ? 12.618 34.533 33.422 1.00 42.46 27 VAL B O 1
ATOM 1219 N N . THR B 1 32 ? 12.608 33.313 31.522 1.00 32.77 28 THR B N 1
ATOM 1220 C CA . THR B 1 32 ? 13.228 32.132 32.115 1.00 39.36 28 THR B CA 1
ATOM 1221 C C . THR B 1 32 ? 14.596 31.890 31.481 1.00 39.10 28 THR B C 1
ATOM 1222 O O . THR B 1 32 ? 14.725 31.845 30.259 1.00 38.86 28 THR B O 1
ATOM 1226 N N . ILE B 1 33 ? 15.611 31.731 32.326 1.00 39.69 29 ILE B N 1
ATOM 1227 C CA . ILE B 1 33 ? 16.997 31.629 31.887 1.00 41.32 29 ILE B CA 1
ATOM 1228 C C . ILE B 1 33 ? 17.590 30.294 32.332 1.00 42.38 29 ILE B C 1
ATOM 1229 O O . ILE B 1 33 ? 17.689 30.026 33.530 1.00 42.11 29 ILE B O 1
ATOM 1234 N N . GLY B 1 34 ? 17.988 29.463 31.375 1.00 34.62 30 GLY B N 1
ATOM 1235 C CA . GLY B 1 34 ? 18.468 28.128 31.689 1.00 31.18 30 GLY B CA 1
ATOM 1236 C C . GLY B 1 34 ? 19.873 28.097 32.267 1.00 33.01 30 GLY B C 1
ATOM 1237 O O . GLY B 1 34 ? 20.587 29.108 32.260 1.00 32.56 30 GLY B O 1
ATOM 1238 N N . PRO B 1 35 ? 20.290 26.926 32.764 1.00 35.15 31 PRO B N 1
ATOM 1239 C CA . PRO B 1 35 ? 21.619 26.756 33.364 1.00 33.41 31 PRO B CA 1
ATOM 1240 C C . PRO B 1 35 ? 22.734 27.028 32.352 1.00 37.87 31 PRO B C 1
ATOM 1241 O O . PRO B 1 35 ? 22.561 26.712 31.172 1.00 33.43 31 PRO B O 1
ATOM 1245 N N . ARG B 1 36 ? 23.841 27.611 32.820 1.00 35.49 32 ARG B N 1
ATOM 1246 C CA . ARG B 1 36 ? 25.048 27.849 32.014 1.00 34.43 32 ARG B CA 1
ATOM 1247 C C . ARG B 1 36 ? 24.898 28.985 31.022 1.00 37.37 32 ARG B C 1
ATOM 1248 O O . ARG B 1 36 ? 25.845 29.329 30.300 1.00 31.67 32 ARG B O 1
ATOM 1256 N N . THR B 1 37 ? 23.712 29.574 30.981 1.00 28.36 33 THR B N 1
ATOM 1257 C CA . THR B 1 37 ? 23.528 30.731 30.143 1.00 28.11 33 THR B CA 1
ATOM 1258 C C . THR B 1 37 ? 24.214 31.881 30.839 1.00 30.17 33 THR B C 1
ATOM 1259 O O . THR B 1 37 ? 24.132 32.015 32.070 1.00 29.61 33 THR B O 1
ATOM 1263 N N . VAL B 1 38 ? 24.917 32.692 30.056 1.00 25.23 34 VAL B N 1
ATOM 1264 C CA . VAL B 1 38 ? 25.580 33.878 30.580 1.00 30.97 34 VAL B CA 1
ATOM 1265 C C . VAL B 1 38 ? 25.015 35.138 29.945 1.00 36.36 34 VAL B C 1
ATOM 1266 O O . VAL B 1 38 ? 24.900 35.237 28.719 1.00 34.78 34 VAL B O 1
ATOM 1270 N N . ILE B 1 39 ? 24.665 36.101 30.791 1.00 35.84 35 ILE B N 1
ATOM 1271 C CA . ILE B 1 39 ? 24.139 37.378 30.338 1.00 32.99 35 ILE B CA 1
ATOM 1272 C C . ILE B 1 39 ? 25.012 38.531 30.811 1.00 36.18 35 ILE B C 1
ATOM 1273 O O . ILE B 1 39 ? 25.057 38.836 32.001 1.00 36.54 35 ILE B O 1
ATOM 1278 N N . HIS B 1 40 ? 25.689 39.173 29.864 1.00 30.82 36 HIS B N 1
ATOM 1279 C CA . HIS B 1 40 ? 26.674 40.208 30.151 1.00 33.55 36 HIS B CA 1
ATOM 1280 C C . HIS B 1 40 ? 26.051 41.547 30.512 1.00 34.61 36 HIS B C 1
ATOM 1281 O O . HIS B 1 40 ? 24.872 41.786 30.242 1.00 34.61 36 HIS B O 1
ATOM 1288 N N . PRO B 1 41 ? 26.854 42.442 31.103 1.00 39.57 37 PRO B N 1
ATOM 1289 C CA . PRO B 1 41 ? 26.383 43.786 31.430 1.00 36.50 37 PRO B CA 1
ATOM 1290 C C . PRO B 1 41 ? 25.733 44.472 30.241 1.00 38.85 37 PRO B C 1
ATOM 1291 O O . PRO B 1 41 ? 26.188 44.328 29.115 1.00 42.21 37 PRO B O 1
ATOM 1295 N N . LYS B 1 42 ? 24.664 45.209 30.511 1.00 39.43 38 LYS B N 1
ATOM 1296 C CA . LYS B 1 42 ? 24.013 46.052 29.520 1.00 37.92 38 LYS B CA 1
ATOM 1297 C C . LYS B 1 42 ? 23.358 45.279 28.382 1.00 32.91 38 LYS B C 1
ATOM 1298 O O . LYS B 1 42 ? 22.975 45.862 27.376 1.00 36.85 38 LYS B O 1
ATOM 1304 N N . ALA B 1 43 ? 23.233 43.967 28.547 1.00 38.52 39 ALA B N 1
ATOM 1305 C CA . ALA B 1 43 ? 22.327 43.181 27.717 1.00 36.80 39 ALA B CA 1
ATOM 1306 C C . ALA B 1 43 ? 20.905 43.495 28.182 1.00 43.53 39 ALA B C 1
ATOM 1307 O O . ALA B 1 43 ? 20.676 43.713 29.384 1.00 34.97 39 ALA B O 1
ATOM 1309 N N . ARG B 1 44 ? 19.962 43.538 27.239 1.00 39.90 40 ARG B N 1
ATOM 1310 C CA . ARG B 1 44 ? 18.550 43.776 27.557 1.00 40.77 40 ARG B CA 1
ATOM 1311 C C . ARG B 1 44 ? 17.687 42.619 27.084 1.00 37.77 40 ARG B C 1
ATOM 1312 O O . ARG B 1 44 ? 17.668 42.296 25.890 1.00 32.76 40 ARG B O 1
ATOM 1320 N N . ILE B 1 45 ? 16.970 42.002 28.017 1.00 30.03 41 ILE B N 1
ATOM 1321 C CA . ILE B 1 45 ? 15.997 40.975 27.672 1.00 34.58 41 ILE B CA 1
ATOM 1322 C C . ILE B 1 45 ? 14.595 41.377 28.143 1.00 41.49 41 ILE B C 1
ATOM 1323 O O . ILE B 1 45 ? 14.331 41.421 29.346 1.00 34.98 41 ILE B O 1
ATOM 1328 N N . ILE B 1 46 ? 13.711 41.666 27.181 1.00 37.14 42 ILE B N 1
ATOM 1329 C CA . ILE B 1 46 ? 12.405 42.259 27.459 1.00 33.66 42 ILE B CA 1
ATOM 1330 C C . ILE B 1 46 ? 11.260 41.367 26.997 1.00 39.41 42 ILE B C 1
ATOM 1331 O O . ILE B 1 46 ? 11.040 41.209 25.785 1.00 31.94 42 ILE B O 1
ATOM 1336 N N . ALA B 1 47 ? 10.524 40.797 27.955 1.00 35.25 43 ALA B N 1
ATOM 1337 C CA . ALA B 1 47 ? 9.348 39.986 27.632 1.00 34.96 43 ALA B CA 1
ATOM 1338 C C . ALA B 1 47 ? 8.100 40.862 27.698 1.00 40.92 43 ALA B C 1
ATOM 1339 O O . ALA B 1 47 ? 7.398 40.879 28.700 1.00 38.82 43 ALA B O 1
ATOM 1341 N N . GLU B 1 48 ? 7.849 41.593 26.616 1.00 34.83 44 GLU B N 1
ATOM 1342 C CA . GLU B 1 48 ? 6.842 42.655 26.563 1.00 38.82 44 GLU B CA 1
ATOM 1343 C C . GLU B 1 48 ? 5.446 42.149 26.177 1.00 43.13 44 GLU B C 1
ATOM 1344 O O . GLU B 1 48 ? 4.455 42.452 26.839 1.00 46.36 44 GLU B O 1
ATOM 1350 N N . ALA B 1 49 ? 5.379 41.370 25.108 1.00 34.28 45 ALA B N 1
ATOM 1351 C CA . ALA B 1 49 ? 4.116 40.888 24.572 1.00 38.58 45 ALA B CA 1
ATOM 1352 C C . ALA B 1 49 ? 3.878 39.441 24.951 1.00 41.48 45 ALA B C 1
ATOM 1353 O O . ALA B 1 49 ? 2.835 38.881 24.634 1.00 49.04 45 ALA B O 1
ATOM 1355 N N . GLY B 1 50 ? 4.856 38.828 25.607 1.00 39.67 46 GLY B N 1
ATOM 1356 C CA . GLY B 1 50 ? 4.774 37.418 25.940 1.00 40.97 46 GLY B CA 1
ATOM 1357 C C . GLY B 1 50 ? 6.013 36.912 26.658 1.00 39.88 46 GLY B C 1
ATOM 1358 O O . GLY B 1 50 ? 6.990 37.634 26.814 1.00 35.87 46 GLY B O 1
ATOM 1359 N N . PRO B 1 51 ? 5.975 35.663 27.125 1.00 40.12 47 PRO B N 1
ATOM 1360 C CA . PRO B 1 51 ? 7.167 35.224 27.850 1.00 39.91 47 PRO B CA 1
ATOM 1361 C C . PRO B 1 51 ? 8.372 34.933 26.938 1.00 42.94 47 PRO B C 1
ATOM 1362 O O . PRO B 1 51 ? 8.257 34.772 25.708 1.00 34.64 47 PRO B O 1
ATOM 1366 N N . ILE B 1 52 ? 9.538 34.903 27.574 1.00 31.06 48 ILE B N 1
ATOM 1367 C CA A ILE B 1 52 ? 10.782 34.502 26.938 0.00 36.63 48 ILE B CA 1
ATOM 1368 C CA B ILE B 1 52 ? 10.751 34.468 26.915 1.00 36.39 48 ILE B CA 1
ATOM 1369 C C . ILE B 1 52 ? 11.328 33.297 27.685 1.00 38.62 48 ILE B C 1
ATOM 1370 O O . ILE B 1 52 ? 11.504 33.354 28.907 1.00 37.91 48 ILE B O 1
ATOM 1379 N N . VAL B 1 53 ? 11.592 32.218 26.965 1.00 31.69 49 VAL B N 1
ATOM 1380 C CA . VAL B 1 53 ? 12.215 31.045 27.554 1.00 35.91 49 VAL B CA 1
ATOM 1381 C C . VAL B 1 53 ? 13.547 30.809 26.842 1.00 40.04 49 VAL B C 1
ATOM 1382 O O . VAL B 1 53 ? 13.600 30.636 25.623 1.00 30.87 49 VAL B O 1
ATOM 1386 N N . ILE B 1 54 ? 14.618 30.836 27.624 1.00 39.87 50 ILE B N 1
ATOM 1387 C CA . ILE B 1 54 ? 15.961 30.691 27.111 1.00 30.38 50 ILE B CA 1
ATOM 1388 C C . ILE B 1 54 ? 16.615 29.475 27.733 1.00 40.22 50 ILE B C 1
ATOM 1389 O O . ILE B 1 54 ? 16.644 29.337 28.964 1.00 39.07 50 ILE B O 1
ATOM 1394 N N . GLY B 1 55 ? 17.150 28.610 26.872 1.00 33.47 51 GLY B N 1
ATOM 1395 C CA . GLY B 1 55 ? 17.671 27.318 27.276 1.00 32.95 51 GLY B CA 1
ATOM 1396 C C . GLY B 1 55 ? 19.054 27.338 27.897 1.00 30.01 51 GLY B C 1
ATOM 1397 O O . GLY B 1 55 ? 19.477 28.322 28.488 1.00 34.49 51 GLY B O 1
ATOM 1398 N N . GLU B 1 56 ? 19.763 26.228 27.767 1.00 31.78 52 GLU B N 1
ATOM 1399 C CA . GLU B 1 56 ? 21.071 26.105 28.381 1.00 34.09 52 GLU B CA 1
ATOM 1400 C C . GLU B 1 56 ? 22.193 26.665 27.523 1.00 36.32 52 GLU B C 1
ATOM 1401 O O . GLU B 1 56 ? 22.124 26.656 26.291 1.00 32.95 52 GLU B O 1
ATOM 1407 N N . GLY B 1 57 ? 23.217 27.165 28.202 1.00 29.32 53 GLY B N 1
ATOM 1408 C CA . GLY B 1 57 ? 24.479 27.481 27.571 1.00 32.67 53 GLY B CA 1
ATOM 1409 C C . GLY B 1 57 ? 24.459 28.607 26.562 1.00 32.16 53 GLY B C 1
ATOM 1410 O O . GLY B 1 57 ? 25.358 28.703 25.744 1.00 29.35 53 GLY B O 1
ATOM 1411 N N . ASN B 1 58 ? 23.448 29.462 26.596 1.00 28.89 54 ASN B N 1
ATOM 1412 C CA . ASN B 1 58 ? 23.439 30.585 25.673 1.00 26.03 54 ASN B CA 1
ATOM 1413 C C . ASN B 1 58 ? 24.332 31.677 26.185 1.00 31.25 54 ASN B C 1
ATOM 1414 O O . ASN B 1 58 ? 24.655 31.725 27.377 1.00 29.59 54 ASN B O 1
ATOM 1419 N N . LEU B 1 59 ? 24.757 32.550 25.283 1.00 28.23 55 LEU B N 1
ATOM 1420 C CA . LEU B 1 59 ? 25.554 33.702 25.687 1.00 28.27 55 LEU B CA 1
ATOM 1421 C C . LEU B 1 59 ? 24.939 34.944 25.075 1.00 30.47 55 LEU B C 1
ATOM 1422 O O . LEU B 1 59 ? 24.754 35.010 23.863 1.00 29.34 55 LEU B O 1
ATOM 1427 N N . ILE B 1 60 ? 24.599 35.910 25.922 1.00 28.12 56 ILE B N 1
ATOM 1428 C CA . ILE B 1 60 ? 23.987 37.147 25.484 1.00 25.40 56 ILE B CA 1
ATOM 1429 C C . ILE B 1 60 ? 24.954 38.245 25.851 1.00 30.05 56 ILE B C 1
ATOM 1430 O O . ILE B 1 60 ? 25.152 38.538 27.033 1.00 27.97 56 ILE B O 1
ATOM 1435 N N . GLU B 1 61 ? 25.557 38.858 24.842 1.00 27.58 57 GLU B N 1
ATOM 1436 C CA . GLU B 1 61 ? 26.676 39.744 25.065 1.00 24.96 57 GLU B CA 1
ATOM 1437 C C . GLU B 1 61 ? 26.248 41.177 25.263 1.00 29.06 57 GLU B C 1
ATOM 1438 O O . GLU B 1 61 ? 25.122 41.557 24.956 1.00 30.47 57 GLU B O 1
ATOM 1444 N N . GLU B 1 62 ? 27.180 41.967 25.761 1.00 32.35 58 GLU B N 1
ATOM 1445 C CA . GLU B 1 62 ? 26.931 43.344 26.106 1.00 35.04 58 GLU B CA 1
ATOM 1446 C C . GLU B 1 62 ? 26.128 44.059 25.023 1.00 38.94 58 GLU B C 1
ATOM 1447 O O . GLU B 1 62 ? 26.438 43.978 23.831 1.00 33.09 58 GLU B O 1
ATOM 1453 N N . GLN B 1 63 ? 25.072 44.730 25.469 1.00 35.11 59 GLN B N 1
ATOM 1454 C CA . GLN B 1 63 ? 24.208 45.540 24.619 1.00 34.66 59 GLN B CA 1
ATOM 1455 C C . GLN B 1 63 ? 23.432 44.758 23.575 1.00 30.63 59 GLN B C 1
ATOM 1456 O O . GLN B 1 63 ? 22.849 45.341 22.675 1.00 33.63 59 GLN B O 1
ATOM 1462 N N . ALA B 1 64 ? 23.403 43.438 23.699 1.00 29.20 60 ALA B N 1
ATOM 1463 C CA . ALA B 1 64 ? 22.482 42.676 22.878 1.00 31.60 60 ALA B CA 1
ATOM 1464 C C . ALA B 1 64 ? 21.072 43.042 23.339 1.00 38.34 60 ALA B C 1
ATOM 1465 O O . ALA B 1 64 ? 20.860 43.379 24.510 1.00 31.42 60 ALA B O 1
ATOM 1467 N N . LEU B 1 65 ? 20.114 42.984 22.423 1.00 32.94 61 LEU B N 1
ATOM 1468 C CA . LEU B 1 65 ? 18.734 43.262 22.774 1.00 35.02 61 LEU B CA 1
ATOM 1469 C C . LEU B 1 65 ? 17.875 42.111 22.320 1.00 35.29 61 LEU B C 1
ATOM 1470 O O . LEU B 1 65 ? 17.812 41.800 21.124 1.00 31.26 61 LEU B O 1
ATOM 1475 N N . ILE B 1 66 ? 17.222 41.467 23.280 1.00 28.28 62 ILE B N 1
ATOM 1476 C CA . ILE B 1 66 ? 16.274 40.425 22.957 1.00 27.94 62 ILE B CA 1
ATOM 1477 C C . ILE B 1 66 ? 14.886 40.805 23.449 1.00 34.88 62 ILE B C 1
ATOM 1478 O O . ILE B 1 66 ? 14.667 40.982 24.651 1.00 32.06 62 ILE B O 1
ATOM 1483 N N . ILE B 1 67 ? 13.937 40.919 22.531 1.00 34.45 63 ILE B N 1
ATOM 1484 C CA . ILE B 1 67 ? 12.605 41.334 22.950 1.00 33.81 63 ILE B CA 1
ATOM 1485 C C . ILE B 1 67 ? 11.442 40.584 22.292 1.00 36.51 63 ILE B C 1
ATOM 1486 O O . ILE B 1 67 ? 11.412 40.390 21.067 1.00 30.60 63 ILE B O 1
ATOM 1491 N N . ASN B 1 68 ? 10.522 40.113 23.144 1.00 34.78 64 ASN B N 1
ATOM 1492 C CA . ASN B 1 68 ? 9.228 39.581 22.716 1.00 32.84 64 ASN B CA 1
ATOM 1493 C C . ASN B 1 68 ? 8.280 40.754 22.570 1.00 37.77 64 ASN B C 1
ATOM 1494 O O . ASN B 1 68 ? 7.688 41.211 23.554 1.00 36.83 64 ASN B O 1
ATOM 1499 N N . ALA B 1 69 ? 8.159 41.246 21.343 1.00 33.43 65 ALA B N 1
ATOM 1500 C CA . ALA B 1 69 ? 7.421 42.470 21.058 1.00 40.32 65 ALA B CA 1
ATOM 1501 C C . ALA B 1 69 ? 6.088 42.133 20.435 1.00 37.89 65 ALA B C 1
ATOM 1502 O O . ALA B 1 69 ? 5.913 41.054 19.884 1.00 37.82 65 ALA B O 1
ATOM 1504 N N . TYR B 1 70 ? 5.149 43.067 20.533 1.00 41.79 66 TYR B N 1
ATOM 1505 C CA . TYR B 1 70 ? 3.924 43.005 19.760 1.00 42.30 66 TYR B CA 1
ATOM 1506 C C . TYR B 1 70 ? 4.299 43.190 18.309 1.00 39.59 66 TYR B C 1
ATOM 1507 O O . TYR B 1 70 ? 5.145 44.021 17.997 1.00 39.84 66 TYR B O 1
ATOM 1516 N N . PRO B 1 71 ? 3.684 42.401 17.419 1.00 41.70 67 PRO B N 1
ATOM 1517 C CA . PRO B 1 71 ? 3.934 42.502 15.975 1.00 40.05 67 PRO B CA 1
ATOM 1518 C C . PRO B 1 71 ? 3.527 43.869 15.461 1.00 52.01 67 PRO B C 1
ATOM 1519 O O . PRO B 1 71 ? 2.834 44.602 16.179 1.00 45.62 67 PRO B O 1
ATOM 1523 N N . ASP B 1 72 ? 3.960 44.214 14.251 1.00 49.32 68 ASP B N 1
ATOM 1524 C CA . ASP B 1 72 ? 3.497 45.438 13.602 1.00 53.35 68 ASP B CA 1
ATOM 1525 C C . ASP B 1 72 ? 2.145 45.217 1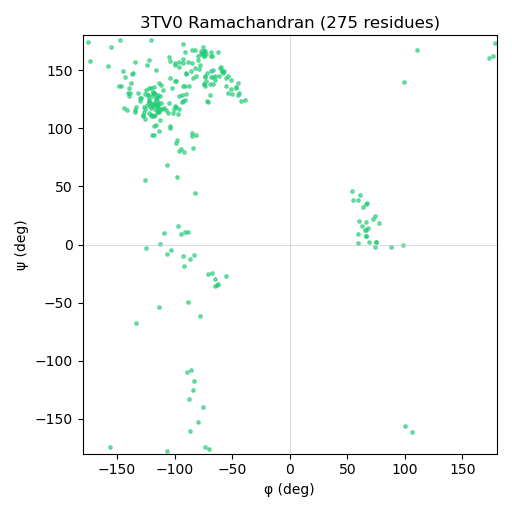2.931 1.00 55.20 68 ASP B C 1
ATOM 1526 O O . ASP B 1 72 ? 1.928 45.656 11.801 1.00 61.62 68 ASP B O 1
ATOM 1531 N N . ASN B 1 73 ? 1.242 44.540 13.637 1.00 56.73 69 ASN B N 1
ATOM 1532 C CA . ASN B 1 73 ? -0.056 44.129 13.097 1.00 56.92 69 ASN B CA 1
ATOM 1533 C C . ASN B 1 73 ? -1.110 44.132 14.196 1.00 58.79 69 ASN B C 1
ATOM 1534 O O . ASN B 1 73 ? -0.788 44.340 15.362 1.00 60.73 69 ASN B O 1
ATOM 1539 N N . ILE B 1 74 ? -2.365 43.866 13.841 1.00 59.39 70 ILE B N 1
ATOM 1540 C CA . ILE B 1 74 ? -3.425 43.821 14.849 1.00 57.72 70 ILE B CA 1
ATOM 1541 C C . ILE B 1 74 ? -3.843 42.390 15.200 1.00 60.69 70 ILE B C 1
ATOM 1542 O O . ILE B 1 74 ? -3.860 41.508 14.344 1.00 60.79 70 ILE B O 1
ATOM 1547 N N . PRO B 1 83 ? -0.795 34.838 25.154 1.00 52.69 79 PRO B N 1
ATOM 1548 C CA . PRO B 1 83 ? 0.405 35.489 24.609 1.00 53.81 79 PRO B CA 1
ATOM 1549 C C . PRO B 1 83 ? 1.439 34.440 24.236 1.00 54.72 79 PRO B C 1
ATOM 1550 O O . PRO B 1 83 ? 1.883 33.680 25.107 1.00 53.19 79 PRO B O 1
ATOM 1554 N N . LYS B 1 84 ? 1.819 34.383 22.965 1.00 56.45 80 LYS B N 1
ATOM 1555 C CA . LYS B 1 84 ? 2.761 33.358 22.541 1.00 52.00 80 LYS B CA 1
ATOM 1556 C C . LYS B 1 84 ? 4.193 33.656 23.020 1.00 47.48 80 LYS B C 1
ATOM 1557 O O . LYS B 1 84 ? 4.661 34.792 22.976 1.00 39.94 80 LYS B O 1
ATOM 1563 N N . PRO B 1 85 ? 4.883 32.627 23.514 1.00 44.15 81 PRO B N 1
ATOM 1564 C CA . PRO B 1 85 ? 6.205 32.841 24.102 1.00 41.85 81 PRO B CA 1
ATOM 1565 C C . PRO B 1 85 ? 7.289 32.830 23.033 1.00 42.03 81 PRO B C 1
ATOM 1566 O O . PRO B 1 85 ? 7.106 32.254 21.952 1.00 35.10 81 PRO B O 1
ATOM 1570 N N . MET B 1 86 ? 8.407 33.481 23.332 1.00 40.19 82 MET B N 1
ATOM 1571 C CA . MET B 1 86 ? 9.601 33.341 22.517 1.00 33.31 82 MET B CA 1
ATOM 1572 C C . MET B 1 86 ? 10.422 32.174 23.065 1.00 37.68 82 MET B C 1
ATOM 1573 O O . MET B 1 86 ? 10.682 32.097 24.273 1.00 34.17 82 MET B O 1
ATOM 1578 N N . ILE B 1 87 ? 10.815 31.259 22.182 1.00 32.57 83 ILE B N 1
ATOM 1579 C CA . ILE B 1 87 ? 11.556 30.075 22.601 1.00 38.01 83 ILE B CA 1
ATOM 1580 C C . ILE B 1 87 ? 12.958 30.001 22.003 1.00 42.58 83 ILE B C 1
ATOM 1581 O O . ILE B 1 87 ? 13.126 29.897 20.778 1.00 35.14 83 ILE B O 1
ATOM 1586 N N . ILE B 1 88 ? 13.959 30.048 22.881 1.00 40.36 84 ILE B N 1
ATOM 1587 C CA . ILE B 1 88 ? 15.360 29.972 22.477 1.00 33.30 84 ILE B CA 1
ATOM 1588 C C . ILE B 1 88 ? 16.001 28.741 23.080 1.00 40.94 84 ILE B C 1
ATOM 1589 O O . ILE B 1 88 ? 15.813 28.453 24.279 1.00 31.17 84 ILE B O 1
ATOM 1594 N N . GLY B 1 89 ? 16.769 28.030 22.250 1.00 30.73 85 GLY B N 1
ATOM 1595 C CA . GLY B 1 89 ? 17.373 26.769 22.645 1.00 35.80 85 GLY B CA 1
ATOM 1596 C C . GLY B 1 89 ? 18.727 26.838 23.338 1.00 34.33 85 GLY B C 1
ATOM 1597 O O . GLY B 1 89 ? 18.937 27.617 24.266 1.00 34.92 85 GLY B O 1
ATOM 1598 N N . THR B 1 90 ? 19.648 26.004 22.872 1.00 32.49 86 THR B N 1
ATOM 1599 C CA . THR B 1 90 ? 20.905 25.742 23.564 1.00 32.20 86 THR B CA 1
ATOM 1600 C C . THR B 1 90 ? 22.124 26.258 22.788 1.00 34.69 86 THR B C 1
ATOM 1601 O O . THR B 1 90 ? 22.188 26.135 21.563 1.00 31.35 86 THR B O 1
ATOM 1605 N N . ASN B 1 91 ? 23.080 26.842 23.509 1.00 31.67 87 ASN B N 1
ATOM 1606 C CA . ASN B 1 91 ? 24.332 27.304 22.913 1.00 29.72 87 ASN B CA 1
ATOM 1607 C C . ASN B 1 91 ? 24.164 28.240 21.729 1.00 32.99 87 ASN B C 1
ATOM 1608 O O . ASN B 1 91 ? 24.825 28.071 20.701 1.00 29.77 87 ASN B O 1
ATOM 1613 N N . ASN B 1 92 ? 23.285 29.224 21.875 1.00 26.46 88 ASN B N 1
ATOM 1614 C CA . ASN B 1 92 ? 23.143 30.267 20.878 1.00 27.06 88 ASN B CA 1
ATOM 1615 C C . ASN B 1 92 ? 23.900 31.474 21.376 1.00 28.80 88 ASN B C 1
ATOM 1616 O O . ASN B 1 92 ? 24.086 31.645 22.581 1.00 26.97 88 ASN B O 1
ATOM 1621 N N . VAL B 1 93 ? 24.341 32.317 20.450 1.00 33.72 89 VAL B N 1
ATOM 1622 C CA . VAL B 1 93 ? 25.183 33.455 20.795 1.00 26.67 89 VAL B CA 1
ATOM 1623 C C . VAL B 1 93 ? 24.639 34.742 20.195 1.00 31.34 89 VAL B C 1
ATOM 1624 O O . VAL B 1 93 ? 24.427 34.843 18.978 1.00 27.27 89 VAL B O 1
ATOM 1628 N N . PHE B 1 94 ? 24.447 35.734 21.052 1.00 28.29 90 PHE B N 1
ATOM 1629 C CA . PHE B 1 94 ? 23.953 37.034 20.647 1.00 26.17 90 PHE B CA 1
ATOM 1630 C C . PHE B 1 94 ? 25.069 38.026 20.882 1.00 29.85 90 PHE B C 1
ATOM 1631 O O . PHE B 1 94 ? 25.258 38.510 21.997 1.00 28.03 90 PHE B O 1
ATOM 1639 N N . GLU B 1 95 ? 25.807 38.338 19.822 1.00 26.80 91 GLU B N 1
ATOM 1640 C CA . GLU B 1 95 ? 27.026 39.102 19.970 1.00 31.58 91 GLU B CA 1
ATOM 1641 C C . GLU B 1 95 ? 26.721 40.547 20.267 1.00 26.76 91 GLU B C 1
ATOM 1642 O O . GLU B 1 95 ? 25.581 40.985 20.147 1.00 29.66 91 GLU B O 1
ATOM 1648 N N . VAL B 1 96 ? 27.743 41.273 20.687 1.00 26.11 92 VAL B N 1
ATOM 1649 C CA . VAL B 1 96 ? 27.571 42.639 21.127 1.00 31.62 92 VAL B CA 1
ATOM 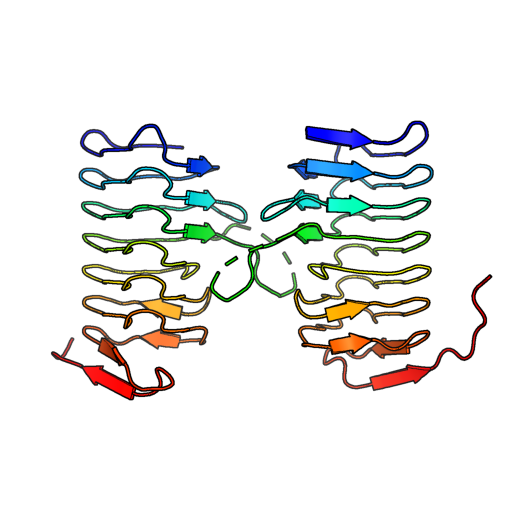1650 C C . VAL B 1 96 ? 26.680 43.417 20.178 1.00 32.76 92 VAL B C 1
ATOM 1651 O O . VAL B 1 96 ? 26.891 43.408 18.963 1.00 33.70 92 VAL B O 1
ATOM 1655 N N . GLY B 1 97 ? 25.666 44.072 20.739 1.00 38.02 93 GLY B N 1
ATOM 1656 C CA . GLY B 1 97 ? 24.849 45.016 19.987 1.00 32.12 93 GLY B CA 1
ATOM 1657 C C . GLY B 1 97 ? 23.844 44.428 19.009 1.00 29.02 93 GLY B C 1
ATOM 1658 O O . GLY B 1 97 ? 23.161 45.156 18.313 1.00 32.22 93 GLY B O 1
ATOM 1659 N N . CYS B 1 98 ? 23.736 43.112 18.936 1.00 30.36 94 CYS B N 1
ATOM 1660 C CA . CYS B 1 98 ? 22.730 42.539 18.052 1.00 33.85 94 CYS B CA 1
ATOM 1661 C C . CYS B 1 98 ? 21.319 42.708 18.655 1.00 38.04 94 CYS B C 1
ATOM 1662 O O . CYS B 1 98 ? 21.168 43.028 19.846 1.00 34.33 94 CYS B O 1
ATOM 1665 N N . TYR B 1 99 ? 20.297 42.494 17.829 1.00 30.85 95 TYR B N 1
ATOM 1666 C CA . TYR B 1 99 ? 18.912 42.752 18.219 1.00 34.73 95 TYR B CA 1
ATOM 1667 C C . TYR B 1 99 ? 18.029 41.662 17.640 1.00 32.75 95 TYR B C 1
ATOM 1668 O O . TYR B 1 99 ? 17.937 41.520 16.419 1.00 30.84 95 TYR B O 1
ATOM 1677 N N . SER B 1 100 ? 17.406 40.872 18.521 1.00 27.77 96 SER B N 1
ATOM 1678 C CA . SER B 1 100 ? 16.578 39.728 18.093 1.00 27.93 96 SER B CA 1
ATOM 1679 C C . SER B 1 100 ? 15.115 39.742 18.557 1.00 35.48 96 SER B C 1
ATOM 1680 O O . SER B 1 100 ? 14.826 40.003 19.728 1.00 34.75 96 SER B O 1
ATOM 1683 N N . GLN B 1 101 ? 14.202 39.443 17.630 1.00 39.28 97 GLN B N 1
ATOM 1684 C CA . GLN B 1 101 ? 12.781 39.287 17.941 1.00 40.13 97 GLN B CA 1
ATOM 1685 C C . GLN B 1 101 ? 12.274 37.929 17.469 1.00 43.49 97 GLN B C 1
ATOM 1686 O O . GLN B 1 101 ? 11.105 37.582 17.669 1.00 44.20 97 GLN B O 1
ATOM 1692 N N . ALA B 1 102 ? 13.147 37.166 16.825 1.00 37.63 98 ALA B N 1
ATOM 1693 C CA . ALA B 1 102 ? 12.775 35.834 16.390 1.00 29.93 98 ALA B CA 1
ATOM 1694 C C . ALA B 1 102 ? 12.084 35.145 17.553 1.00 42.73 98 ALA B C 1
ATOM 1695 O O . ALA B 1 102 ? 12.540 35.223 18.708 1.00 34.97 98 ALA B O 1
ATOM 1697 N N . MET B 1 103 ? 10.976 34.478 17.246 1.00 46.94 99 MET B N 1
ATOM 1698 C CA . MET B 1 103 ? 10.140 33.869 18.272 1.00 39.00 99 MET B CA 1
ATOM 1699 C C . MET B 1 103 ? 10.546 32.432 18.512 1.00 37.80 99 MET B C 1
ATOM 1700 O O . MET B 1 103 ? 10.227 31.858 19.554 1.00 38.69 99 MET B O 1
ATOM 1705 N N . LYS B 1 104 ? 11.263 31.852 17.555 1.00 38.96 100 LYS B N 1
ATOM 1706 C CA . LYS B 1 104 ? 11.835 30.524 17.759 1.00 37.40 100 LYS B CA 1
ATOM 1707 C C . LYS B 1 104 ? 13.242 30.339 17.202 1.00 41.01 100 LYS B C 1
ATOM 1708 O O . LYS B 1 104 ? 13.513 30.647 16.026 1.00 38.03 100 LYS B O 1
ATOM 1714 N N . MET B 1 105 ? 14.121 29.809 18.054 1.00 36.32 101 MET B N 1
ATOM 1715 C CA . MET B 1 105 ? 15.495 29.488 17.681 1.00 35.83 101 MET B CA 1
ATOM 1716 C C . MET B 1 105 ? 15.863 28.153 18.282 1.00 38.45 101 MET B C 1
ATOM 1717 O O . MET B 1 105 ? 15.541 27.884 19.440 1.00 34.41 101 MET B O 1
ATOM 1722 N N . GLY B 1 106 ? 16.565 27.331 17.511 1.00 30.58 102 GLY B N 1
ATOM 1723 C CA . GLY B 1 106 ? 17.034 26.051 18.008 1.00 30.45 102 GLY B CA 1
ATOM 1724 C C . GLY B 1 106 ? 18.328 26.125 18.797 1.00 34.30 102 GLY B C 1
ATOM 1725 O O . GLY B 1 106 ? 18.408 26.764 19.851 1.00 34.43 102 GLY B O 1
ATOM 1726 N N . ASP B 1 107 ? 19.349 25.463 18.270 1.00 32.31 103 ASP B N 1
ATOM 1727 C CA . ASP B 1 107 ? 20.625 25.315 18.950 1.00 31.51 103 ASP B CA 1
ATOM 1728 C C . ASP B 1 107 ? 21.787 25.825 18.108 1.00 34.78 103 ASP B C 1
ATOM 1729 O O . ASP B 1 107 ? 21.707 25.859 16.881 1.00 32.17 103 ASP B O 1
ATOM 1734 N N . ASN B 1 108 ? 22.872 26.220 18.769 1.00 33.29 104 ASN B N 1
ATOM 1735 C CA . ASN B 1 108 ? 24.111 26.528 18.064 1.00 28.50 104 ASN B CA 1
ATOM 1736 C C . ASN B 1 108 ? 23.955 27.574 16.945 1.00 32.54 104 ASN B C 1
ATOM 1737 O O . ASN B 1 108 ? 24.575 27.472 15.877 1.00 30.49 104 ASN B O 1
ATOM 1742 N N . ASN B 1 109 ? 23.128 28.584 17.187 1.00 24.64 105 ASN B N 1
ATOM 1743 C CA . ASN B 1 109 ? 23.063 29.716 16.281 1.00 27.34 105 ASN B CA 1
ATOM 1744 C C . ASN B 1 109 ? 23.881 30.884 16.784 1.00 27.68 105 ASN B C 1
ATOM 1745 O O . ASN B 1 109 ? 23.926 31.176 17.984 1.00 26.26 105 ASN B O 1
ATOM 1750 N N . VAL B 1 110 ? 24.545 31.546 15.852 1.00 27.80 106 VAL B N 1
ATOM 1751 C CA . VAL B 1 110 ? 25.314 32.720 16.180 1.00 27.31 106 VAL B CA 1
ATOM 1752 C C . VAL B 1 110 ? 24.747 33.917 15.441 1.00 30.91 106 VAL B C 1
ATOM 1753 O O . VAL B 1 110 ? 24.652 33.926 14.214 1.00 29.90 106 VAL B O 1
ATOM 1757 N N . ILE B 1 111 ? 24.358 34.927 16.200 1.00 29.39 107 ILE B N 1
ATOM 1758 C CA . ILE B 1 111 ? 23.918 36.171 15.611 1.00 30.05 107 ILE B CA 1
ATOM 1759 C C . ILE B 1 111 ? 25.035 37.158 15.824 1.00 36.17 107 ILE B C 1
ATOM 1760 O O . ILE B 1 111 ? 25.352 37.523 16.959 1.00 29.54 107 ILE B O 1
ATOM 1765 N N . GLU B 1 112 ? 25.662 37.573 14.732 1.00 30.41 108 GLU B N 1
ATOM 1766 C CA . GLU B 1 112 ? 26.875 38.337 14.865 1.00 33.46 108 GLU B CA 1
ATOM 1767 C C . GLU B 1 112 ? 26.613 39.771 15.271 1.00 32.27 108 GLU B C 1
ATOM 1768 O O . GLU B 1 112 ? 25.486 40.283 15.192 1.00 32.28 108 GLU B O 1
ATOM 1774 N N . SER B 1 113 ? 27.693 40.400 15.706 1.00 26.55 109 SER B N 1
ATOM 1775 C CA . SER B 1 113 ? 27.673 41.737 16.243 1.00 31.08 109 SER B CA 1
ATOM 1776 C C . SER B 1 113 ? 26.772 42.664 15.423 1.00 33.86 109 SER B C 1
ATOM 1777 O O . SER B 1 113 ? 26.940 42.791 14.205 1.00 35.28 109 SER B O 1
ATOM 1780 N N . LYS B 1 114 ? 25.795 43.279 16.095 1.00 36.52 110 LYS B N 1
ATOM 1781 C CA . LYS B 1 114 ? 24.953 44.328 15.496 1.00 34.20 110 LYS B CA 1
ATOM 1782 C C . LYS B 1 114 ? 23.997 43.886 14.375 1.00 34.18 110 LYS B C 1
ATOM 1783 O O . LYS B 1 114 ? 23.458 44.718 13.647 1.00 38.85 110 LYS B O 1
ATOM 1789 N N . ALA B 1 115 ? 23.790 42.586 14.232 1.00 31.11 111 ALA B N 1
ATOM 1790 C CA . ALA B 1 115 ? 22.803 42.081 13.291 1.00 35.23 111 ALA B CA 1
ATOM 1791 C C . ALA B 1 115 ? 21.385 42.227 13.861 1.00 36.87 111 ALA B C 1
ATOM 1792 O O . ALA B 1 115 ? 21.192 42.278 15.082 1.00 34.03 111 ALA B O 1
ATOM 1794 N N . TYR B 1 116 ? 20.399 42.314 12.972 1.00 34.79 112 TYR B N 1
ATOM 1795 C CA . TYR B 1 116 ? 19.000 42.300 13.384 1.00 33.61 112 TYR B CA 1
ATOM 1796 C C . TYR B 1 116 ? 18.249 41.096 12.844 1.00 37.55 112 TYR B C 1
ATOM 1797 O O . TYR B 1 116 ? 18.273 40.827 11.645 1.00 34.73 112 TYR B O 1
ATOM 1806 N N . VAL B 1 117 ? 17.555 40.394 13.731 1.00 28.71 113 VAL B N 1
ATOM 1807 C CA . VAL B 1 117 ? 16.796 39.208 13.342 1.00 29.26 113 VAL B CA 1
ATOM 1808 C C . VAL B 1 117 ? 15.333 39.386 13.711 1.00 38.10 113 VAL B C 1
ATOM 1809 O O . VAL B 1 117 ? 15.004 39.621 14.879 1.00 35.34 113 VAL B O 1
ATOM 1813 N N . GLY B 1 118 ? 14.464 39.253 12.711 1.00 35.46 114 GLY B N 1
ATOM 1814 C CA . GLY B 1 118 ? 13.069 39.624 12.835 1.00 36.87 114 GLY B CA 1
ATOM 1815 C C . GLY B 1 118 ? 12.129 38.623 13.471 1.00 36.62 114 GLY B C 1
ATOM 1816 O O . GLY B 1 118 ? 12.451 37.449 13.646 1.00 40.59 114 GLY B O 1
ATOM 1817 N N . ARG B 1 119 ? 10.938 39.109 13.795 1.00 38.84 115 ARG B N 1
ATOM 1818 C CA . ARG B 1 119 ? 9.948 38.339 14.528 1.00 43.53 115 ARG B CA 1
ATOM 1819 C C . ARG B 1 119 ? 9.457 37.101 13.780 1.00 42.07 115 ARG B C 1
ATOM 1820 O O . ARG B 1 119 ? 9.180 36.078 14.402 1.00 39.96 115 ARG B O 1
ATOM 1828 N N . ASN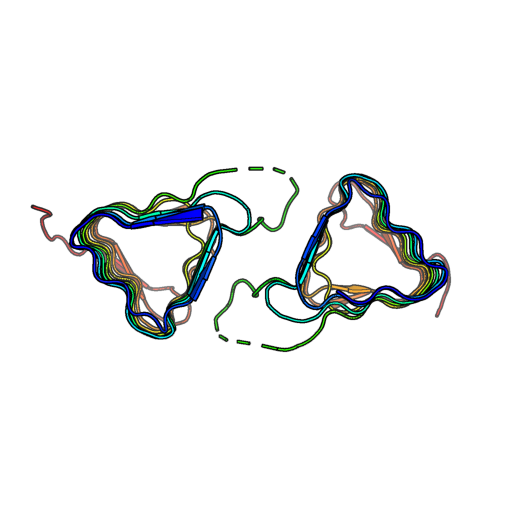 B 1 120 ? 9.357 37.188 12.453 1.00 39.93 116 ASN B N 1
ATOM 1829 C CA . ASN B 1 120 ? 8.895 36.056 11.651 1.00 42.52 116 ASN B CA 1
ATOM 1830 C C . ASN B 1 120 ? 10.010 35.187 11.092 1.00 45.76 116 ASN B C 1
ATOM 1831 O O . ASN B 1 120 ? 9.772 34.309 10.257 1.00 42.46 116 ASN B O 1
ATOM 1836 N N . VAL B 1 121 ? 11.231 35.445 11.536 1.00 40.83 117 VAL B N 1
ATOM 1837 C CA . VAL B 1 121 ? 12.355 34.617 11.140 1.00 37.73 117 VAL B CA 1
ATOM 1838 C C . VAL B 1 121 ? 12.502 33.507 12.163 1.00 36.81 117 VAL B C 1
ATOM 1839 O O . VAL B 1 121 ? 12.625 33.780 13.359 1.00 42.80 117 VAL B O 1
ATOM 1843 N N . ILE B 1 122 ? 12.484 32.262 11.700 1.00 39.58 118 ILE B N 1
ATOM 1844 C CA . ILE B 1 122 ? 12.729 31.119 12.575 1.00 37.83 118 ILE B CA 1
ATOM 1845 C C . ILE B 1 122 ? 14.060 30.445 12.245 1.00 40.36 118 ILE B C 1
ATOM 1846 O O . ILE B 1 122 ? 14.253 29.926 11.143 1.00 38.68 118 ILE B O 1
ATOM 1851 N N . LEU B 1 123 ? 14.977 30.463 13.208 1.00 34.36 119 LEU B N 1
ATOM 1852 C CA . LEU B 1 123 ? 16.285 29.855 13.029 1.00 37.28 119 LEU B CA 1
ATOM 1853 C C . LEU B 1 123 ? 16.227 28.422 13.496 1.00 37.64 119 LEU B C 1
ATOM 1854 O O . LEU B 1 123 ? 15.658 28.125 14.547 1.00 35.55 119 LEU B O 1
ATOM 1859 N N . THR B 1 124 ? 16.815 27.526 12.719 1.00 32.29 120 THR B N 1
ATOM 1860 C CA . THR B 1 124 ? 16.891 26.143 13.149 1.00 30.54 120 THR B CA 1
ATOM 1861 C C . THR B 1 124 ? 18.122 25.951 14.043 1.00 39.70 120 THR B C 1
ATOM 1862 O O . THR B 1 124 ? 18.145 26.408 15.194 1.00 34.21 120 THR B O 1
ATOM 1866 N N . SER B 1 125 ? 19.140 25.279 13.519 1.00 32.07 121 SER B N 1
ATOM 1867 C CA . SER B 1 125 ? 20.374 25.076 14.268 1.00 34.96 121 SER B CA 1
ATOM 1868 C C . SER B 1 125 ? 21.594 25.305 13.400 1.00 35.86 121 SER B C 1
ATOM 1869 O O . SER B 1 125 ? 21.574 25.038 12.197 1.00 28.29 121 SER B O 1
ATOM 1872 N N . GLY B 1 126 ? 22.657 25.799 14.020 1.00 33.22 122 GLY B N 1
ATOM 1873 C CA . GLY B 1 126 ? 23.919 25.943 13.334 1.00 31.38 122 GLY B CA 1
ATOM 1874 C C . GLY B 1 126 ? 24.005 27.125 12.396 1.00 33.90 122 GLY B C 1
ATOM 1875 O O . GLY B 1 126 ? 24.893 27.163 11.540 1.00 36.38 122 GLY B O 1
ATOM 1876 N N . CYS B 1 127 ? 23.127 28.108 12.560 1.00 28.40 123 CYS B N 1
ATOM 1877 C CA . CYS B 1 127 ? 23.146 29.250 11.655 1.00 27.59 123 CYS B CA 1
ATOM 1878 C C . CYS B 1 127 ? 24.064 30.376 12.094 1.00 35.01 123 CYS B C 1
ATOM 1879 O O . CYS B 1 127 ? 24.392 30.511 13.277 1.00 32.96 123 CYS B O 1
ATOM 1882 N N . ILE B 1 128 ? 24.474 31.187 11.118 1.00 30.82 124 ILE B N 1
ATOM 1883 C CA . ILE B 1 128 ? 25.241 32.386 11.386 1.00 27.62 124 ILE B CA 1
ATOM 1884 C C . ILE B 1 128 ? 24.691 33.568 10.616 1.00 34.36 124 ILE B C 1
ATOM 1885 O O . ILE B 1 128 ? 24.674 33.568 9.381 1.00 37.48 124 ILE B O 1
ATOM 1890 N N . ILE B 1 129 ? 24.249 34.582 11.343 1.00 28.31 125 ILE B N 1
ATOM 1891 C CA . ILE B 1 129 ? 23.783 35.818 10.721 1.00 33.37 125 ILE B CA 1
ATOM 1892 C C . ILE B 1 129 ? 24.925 36.824 10.720 1.00 36.76 125 ILE B C 1
ATOM 1893 O O . ILE B 1 129 ? 25.405 37.249 11.781 1.00 28.86 125 ILE B O 1
ATOM 1898 N N . GLY B 1 130 ? 25.367 37.200 9.525 1.00 28.15 126 GLY B N 1
ATOM 1899 C CA . GLY B 1 130 ? 26.554 38.016 9.403 1.00 33.65 126 GLY B CA 1
ATOM 1900 C C . GLY B 1 130 ? 26.433 39.329 10.141 1.00 34.87 126 GLY B C 1
ATOM 1901 O O . GLY B 1 130 ? 25.332 39.874 10.261 1.00 35.83 126 GLY B O 1
ATOM 1902 N N . ALA B 1 131 ? 27.563 39.843 10.624 1.00 31.30 127 ALA B N 1
ATOM 1903 C CA . ALA B 1 131 ? 27.593 41.140 11.299 1.00 30.54 127 ALA B CA 1
ATOM 1904 C C . ALA B 1 131 ? 26.798 42.218 10.562 1.00 38.39 127 ALA B C 1
ATOM 1905 O O . ALA B 1 131 ? 26.834 42.316 9.321 1.00 33.74 127 ALA B O 1
ATOM 1907 N N . CYS B 1 132 ? 26.083 43.027 11.339 1.00 36.31 128 CYS B N 1
ATOM 1908 C CA . CYS B 1 132 ? 25.319 44.149 10.801 1.00 33.24 128 CYS B CA 1
ATOM 1909 C C . CYS B 1 132 ? 24.239 43.792 9.766 1.00 34.81 128 CYS B C 1
ATOM 1910 O O . CYS B 1 132 ? 23.670 44.679 9.145 1.00 38.12 128 CYS B O 1
ATOM 1913 N N . CYS B 1 133 ? 23.945 42.514 9.578 1.00 33.79 129 CYS B N 1
ATOM 1914 C CA . CYS B 1 133 ? 22.889 42.141 8.641 1.00 35.91 129 CYS B CA 1
ATOM 1915 C C . CYS B 1 133 ? 21.521 42.566 9.166 1.00 43.30 129 CYS B C 1
ATOM 1916 O O . CYS B 1 133 ? 21.303 42.630 10.370 1.00 38.35 129 CYS B O 1
ATOM 1919 N N . ASN B 1 134 ? 20.610 42.883 8.255 1.00 49.32 130 ASN B N 1
ATOM 1920 C CA . ASN B 1 134 ? 19.222 43.100 8.627 1.00 48.78 130 ASN B CA 1
ATOM 1921 C C . ASN B 1 134 ? 18.355 41.993 8.043 1.00 41.11 130 ASN B C 1
ATOM 1922 O O . ASN B 1 134 ? 18.125 41.942 6.841 1.00 44.34 130 ASN B O 1
ATOM 1927 N N . LEU B 1 135 ? 17.896 41.091 8.898 1.00 42.22 131 LEU B N 1
ATOM 1928 C CA . LEU B 1 135 ? 17.158 39.915 8.443 1.00 38.50 131 LEU B CA 1
ATOM 1929 C C . LEU B 1 135 ? 15.729 39.900 9.002 1.00 47.00 131 LEU B C 1
ATOM 1930 O O . LEU B 1 135 ? 15.477 39.425 10.124 1.00 35.00 131 LEU B O 1
ATOM 1935 N N . ASN B 1 136 ? 14.802 40.423 8.199 1.00 42.98 132 ASN B N 1
ATOM 1936 C CA . ASN B 1 136 ? 13.415 40.616 8.602 1.00 36.36 132 ASN B CA 1
ATOM 1937 C C . ASN B 1 136 ? 12.433 39.965 7.628 1.00 46.86 132 ASN B C 1
ATOM 1938 O O . ASN B 1 136 ? 11.540 40.624 7.107 1.00 45.91 132 ASN B O 1
ATOM 1943 N N . THR B 1 137 ? 12.599 38.671 7.391 1.00 46.12 133 THR B N 1
ATOM 1944 C CA . THR B 1 137 ? 11.742 37.951 6.462 1.00 44.03 133 THR B CA 1
ATOM 1945 C C . THR B 1 137 ? 10.761 37.031 7.185 1.00 47.20 133 THR B C 1
ATOM 1946 O O . THR B 1 137 ? 10.713 36.977 8.423 1.00 47.42 133 THR B O 1
ATOM 1950 N N . PHE B 1 138 ? 9.985 36.302 6.393 1.00 46.15 134 PHE B N 1
ATOM 1951 C CA . PHE B 1 138 ? 8.994 35.367 6.904 1.00 49.98 134 PHE B CA 1
ATOM 1952 C C . PHE B 1 138 ? 9.400 33.983 6.420 1.00 49.18 134 PHE B C 1
ATOM 1953 O O . PHE B 1 138 ? 9.176 33.641 5.254 1.00 50.35 134 PHE B O 1
ATOM 1961 N N . GLU B 1 139 ? 10.005 33.185 7.297 1.00 46.22 135 GLU B N 1
ATOM 1962 C CA . GLU B 1 139 ? 10.583 31.916 6.864 1.00 40.34 135 GLU B CA 1
ATOM 1963 C C . GLU B 1 139 ? 11.311 31.170 7.965 1.00 43.33 135 GLU B C 1
ATOM 1964 O O . GLU B 1 139 ? 11.673 31.738 9.003 1.00 41.01 135 GLU B O 1
ATOM 1970 N N . VAL B 1 140 ? 11.519 29.881 7.706 1.00 39.11 136 VAL B N 1
ATOM 1971 C CA . VAL B 1 140 ? 12.367 29.022 8.514 1.00 41.06 136 VAL B CA 1
ATOM 1972 C C . VAL B 1 140 ? 13.719 28.850 7.812 1.00 42.91 136 VAL B C 1
ATOM 1973 O O . VAL B 1 140 ? 13.784 28.255 6.733 1.00 37.40 136 VAL B O 1
ATOM 1977 N N . ILE B 1 141 ? 14.784 29.387 8.412 1.00 41.03 137 ILE B N 1
ATOM 1978 C CA . ILE B 1 141 ? 16.143 29.205 7.898 1.00 39.70 137 ILE B CA 1
ATOM 1979 C C . ILE B 1 141 ? 16.656 27.776 8.104 1.00 38.53 137 ILE B C 1
ATOM 1980 O O . ILE B 1 141 ? 16.719 27.297 9.247 1.00 36.80 137 ILE B O 1
ATOM 1985 N N . PRO B 1 142 ? 17.038 27.098 6.999 1.00 34.11 138 PRO B N 1
ATOM 1986 C CA . PRO B 1 142 ? 17.541 25.717 7.041 1.00 35.03 138 PRO B CA 1
ATOM 1987 C C . PRO B 1 142 ? 18.779 25.623 7.931 1.00 38.04 138 PRO B C 1
ATOM 1988 O O . PRO B 1 142 ? 19.544 26.586 8.035 1.00 37.57 138 PRO B O 1
ATOM 1992 N N . GLU B 1 143 ? 18.982 24.480 8.564 1.00 32.84 139 GLU B N 1
ATOM 1993 C CA . GLU B 1 143 ? 20.134 24.314 9.438 1.00 36.58 139 GLU B CA 1
ATOM 1994 C C . GLU B 1 143 ? 21.454 24.642 8.739 1.00 42.08 139 GLU B C 1
ATOM 1995 O O . GLU B 1 143 ? 21.623 24.390 7.533 1.00 36.67 139 GLU B O 1
ATOM 2001 N N . ASN B 1 144 ? 22.375 25.219 9.509 1.00 36.83 140 ASN B N 1
ATOM 2002 C CA . ASN B 1 144 ? 23.752 25.408 9.079 1.00 33.42 140 ASN B CA 1
ATOM 2003 C C . ASN B 1 144 ? 23.919 26.518 8.055 1.00 34.92 140 ASN B C 1
ATOM 2004 O O . ASN B 1 144 ? 24.892 26.543 7.298 1.00 31.23 140 ASN B O 1
ATOM 2009 N N . THR B 1 145 ? 22.99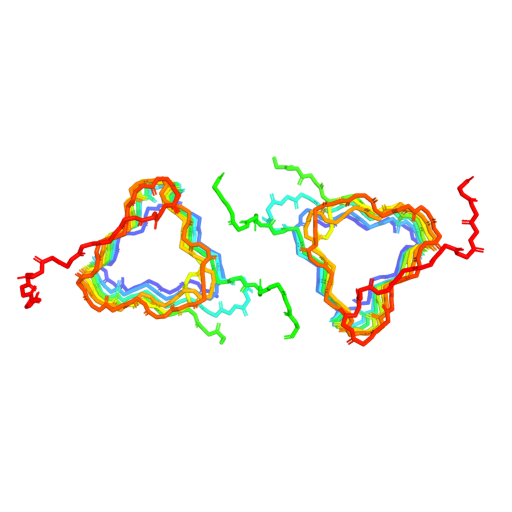2 27.470 8.059 1.00 32.73 141 THR B N 1
ATOM 2010 C CA . THR B 1 145 ? 23.016 28.512 7.044 1.00 32.34 141 THR B CA 1
ATOM 2011 C C . THR B 1 145 ? 23.778 29.761 7.471 1.00 33.57 141 THR B C 1
ATOM 2012 O O . THR B 1 145 ? 23.635 30.236 8.591 1.00 30.93 141 THR B O 1
ATOM 2016 N N . VAL B 1 146 ? 24.586 30.287 6.553 1.00 32.63 142 VAL B N 1
ATOM 2017 C CA . VAL B 1 146 ? 25.287 31.540 6.762 1.00 28.12 142 VAL B CA 1
ATOM 2018 C C . VAL B 1 146 ? 24.599 32.634 5.952 1.00 32.81 142 VAL B C 1
ATOM 2019 O O . VAL B 1 146 ? 24.460 32.514 4.746 1.00 34.46 142 VAL B O 1
ATOM 2023 N N . ILE B 1 147 ? 24.149 33.690 6.618 1.00 31.55 143 ILE B N 1
ATOM 2024 C CA . ILE B 1 147 ? 23.624 34.847 5.919 1.00 33.20 143 ILE B CA 1
ATOM 2025 C C . ILE B 1 147 ? 24.761 35.838 5.721 1.00 39.96 143 ILE B C 1
ATOM 2026 O O . ILE B 1 147 ? 25.423 36.257 6.679 1.00 32.25 143 ILE B O 1
ATOM 2031 N N . TYR B 1 148 ? 25.001 36.209 4.475 1.00 35.11 144 TYR B N 1
ATOM 2032 C CA . TYR B 1 148 ? 26.111 37.107 4.187 1.00 39.08 144 TYR B CA 1
ATOM 2033 C C . TYR B 1 148 ? 25.810 37.811 2.887 1.00 43.65 144 TYR B C 1
ATOM 2034 O O . TYR B 1 148 ? 24.733 37.636 2.320 1.00 41.80 144 TYR B O 1
ATOM 2043 N N . GLY B 1 149 ? 26.774 38.590 2.410 1.00 45.01 145 GLY B N 1
ATOM 2044 C CA . GLY B 1 149 ? 26.618 39.330 1.179 1.00 44.21 145 GLY B CA 1
ATOM 2045 C C . GLY B 1 149 ? 26.520 40.802 1.494 1.00 47.38 145 GLY B C 1
ATOM 2046 O O . GLY B 1 149 ? 26.343 41.178 2.649 1.00 49.49 145 GLY B O 1
ATOM 2047 N N . ALA B 1 150 ? 26.627 41.632 0.464 1.00 52.30 146 ALA B N 1
ATOM 2048 C CA . ALA B 1 150 ? 26.575 43.080 0.620 1.00 54.48 146 ALA B CA 1
ATOM 2049 C C . ALA B 1 150 ? 25.216 43.569 1.110 1.00 54.16 146 ALA B C 1
ATOM 2050 O O . ALA B 1 150 ? 25.136 44.537 1.866 1.00 54.48 146 ALA B O 1
ATOM 2052 N N . ASP B 1 151 ? 24.151 42.910 0.664 1.00 57.51 147 ASP B N 1
ATOM 2053 C CA . ASP B 1 151 ? 22.798 43.278 1.072 1.00 60.31 147 ASP B CA 1
ATOM 2054 C C . ASP B 1 151 ? 22.248 42.198 1.993 1.00 56.56 147 ASP B C 1
ATOM 2055 O O . ASP B 1 151 ? 21.062 42.180 2.312 1.00 58.32 147 ASP B O 1
ATOM 2060 N N . CYS B 1 152 ? 23.124 41.291 2.409 1.00 54.60 148 CYS B N 1
ATOM 2061 C CA . CYS B 1 152 ? 22.729 40.148 3.218 1.00 50.04 148 CYS B CA 1
ATOM 2062 C C . CYS B 1 152 ? 21.699 39.296 2.484 1.00 51.81 148 CYS B C 1
ATOM 2063 O O . CYS B 1 152 ? 20.772 38.760 3.087 1.00 49.82 148 CYS B O 1
ATOM 2066 N N . LEU B 1 153 ? 21.878 39.160 1.174 1.00 45.55 149 LEU B N 1
ATOM 2067 C CA . LEU B 1 153 ? 20.963 38.371 0.360 1.00 44.18 149 LEU B CA 1
ATOM 2068 C C . LEU B 1 153 ? 21.589 37.043 -0.062 1.00 49.41 149 LEU B C 1
ATOM 2069 O O . LEU B 1 153 ? 20.923 36.175 -0.635 1.00 47.43 149 LEU B O 1
ATOM 2074 N N . ARG B 1 154 ? 22.876 36.878 0.202 1.00 43.65 150 ARG B N 1
ATOM 2075 C CA . ARG B 1 154 ? 23.519 35.623 -0.155 1.00 45.29 150 ARG B CA 1
ATOM 2076 C C . ARG B 1 154 ? 23.400 34.672 1.023 1.00 39.36 150 ARG B C 1
ATOM 2077 O O . ARG B 1 154 ? 23.415 35.104 2.169 1.00 38.40 150 ARG B O 1
ATOM 2085 N N . ARG B 1 155 ? 23.276 33.385 0.721 1.00 33.42 151 ARG B N 1
ATOM 2086 C CA . ARG B 1 155 ? 23.183 32.341 1.721 1.00 37.31 151 ARG B CA 1
ATOM 2087 C C . ARG B 1 155 ? 23.921 31.095 1.264 1.00 44.01 151 ARG B C 1
ATOM 2088 O O . ARG B 1 155 ? 23.914 30.755 0.079 1.00 39.29 151 ARG B O 1
ATOM 2096 N N . VAL B 1 156 ? 24.539 30.402 2.213 1.00 35.19 152 VAL B N 1
ATOM 2097 C CA . VAL B 1 156 ? 25.129 29.114 1.930 1.00 30.40 152 VAL B CA 1
ATOM 2098 C C . VAL B 1 156 ? 24.960 28.216 3.137 1.00 38.10 152 VAL B C 1
ATOM 2099 O O . VAL B 1 156 ? 24.925 28.693 4.273 1.00 35.75 152 VAL B O 1
ATOM 2103 N N . GLN B 1 157 ? 24.846 26.917 2.877 1.00 33.28 153 GLN B N 1
ATOM 2104 C CA . GLN B 1 157 ? 24.779 25.905 3.917 1.00 38.11 153 GLN B CA 1
ATOM 2105 C C . GLN B 1 157 ? 26.144 25.246 4.068 1.00 39.89 153 GLN B C 1
ATOM 2106 O O . GLN B 1 157 ? 26.630 24.588 3.142 1.00 37.48 153 GLN B O 1
ATOM 2112 N N . THR B 1 158 ? 26.762 25.406 5.233 1.00 32.89 154 THR B N 1
ATOM 2113 C CA . THR B 1 158 ? 28.086 24.836 5.457 1.00 35.74 154 THR B CA 1
ATOM 2114 C C . THR B 1 158 ? 27.976 23.323 5.569 1.00 39.00 154 THR B C 1
ATOM 2115 O O . THR B 1 158 ? 28.926 22.600 5.300 1.00 40.11 154 THR B O 1
ATOM 2119 N N . GLU B 1 159 ? 26.807 22.845 5.976 1.00 41.83 155 GLU B N 1
ATOM 2120 C CA . GLU B 1 159 ? 26.581 21.407 6.094 1.00 46.96 155 GLU B CA 1
ATOM 2121 C C . GLU B 1 159 ? 25.093 21.059 6.040 1.00 47.95 155 GLU B C 1
ATOM 2122 O O . GLU B 1 159 ? 24.250 21.877 6.399 1.00 48.86 155 GLU B O 1
ATOM 2128 N N . ARG B 1 160 ? 24.777 19.846 5.598 1.00 44.72 156 ARG B N 1
ATOM 2129 C CA . ARG B 1 160 ? 23.387 19.432 5.430 1.00 57.70 156 ARG B CA 1
ATOM 2130 C C . ARG B 1 160 ? 22.760 18.973 6.747 1.00 54.92 156 ARG B C 1
ATOM 2131 O O . ARG B 1 160 ? 23.433 18.383 7.591 1.00 55.79 156 ARG B O 1
ATOM 2139 N N . PRO B 1 161 ? 21.459 19.250 6.924 1.00 56.41 157 PRO B N 1
ATOM 2140 C CA . PRO B 1 161 ? 20.703 18.888 8.132 1.00 57.15 157 PRO B CA 1
ATOM 2141 C C . PRO B 1 161 ? 20.745 17.392 8.422 1.00 65.68 157 PRO B C 1
ATOM 2142 O O . PRO B 1 161 ? 20.810 16.614 7.470 1.00 68.02 157 PRO B O 1
#